Protein AF-A0A136M3P7-F1 (afdb_monomer_lite)

Sequence (250 aa):
MVLEKVSYTFETNYYSGSQSGALFLNSGKSTVRDGTYSGNSFSYALKDAAIIDFPPGFQAGSASKPLVSAASSSVVSSLTGRVWEAKSYEKYSGGSTNPHTGGYYVHQYIFSSNGTYRFVYVGASAYTDLNILKYESGTYTVNGDKLTITPTQGSNEEWSVTGGPVKLSGMSDTQVRRIKESWHKRVKSSQRKLEKNVYTFRIEYMNGNEVNALILEYSKATERESNGEVAYYFETAAEKATGLPKGVGL

Secondary structure (DSSP, 8-state):
-PPPP---EEEEEEETTTTEEEEEEE-SS-BTTTB--GGGEEEEE--SS--SPPPTT--PPP-PPPPP-HHHHHHHHHHBTSEEEEE--PPP-SSTT----SEEEEEEEEE-TTSEEEEEEEEEETT-SEEEEEEEEEEEEEETTEEEEEEEEEEEEEEEPTTSS--TTT--HHHHHHHHT----EEEEEE-----EEEEEEEEEETTTTEEEEEEE-SS-BTTTBS-SEEEEEEE-GGGSPP--TT---

pLDDT: mean 81.24, std 15.29, range [34.75, 96.56]

Structure (mmCIF, N/CA/C/O backbone):
data_AF-A0A136M3P7-F1
#
_entry.id   AF-A0A136M3P7-F1
#
loop_
_atom_site.group_PDB
_atom_site.id
_atom_site.type_symbol
_atom_site.label_atom_id
_atom_site.label_alt_id
_atom_site.label_comp_id
_atom_site.label_asym_id
_atom_site.label_entity_id
_atom_site.label_seq_id
_atom_site.pdbx_PDB_ins_code
_atom_site.Cartn_x
_atom_site.Cartn_y
_atom_site.Cartn_z
_atom_site.occupancy
_atom_site.B_iso_or_equiv
_atom_site.auth_seq_id
_atom_site.auth_comp_id
_atom_site.auth_asym_id
_atom_site.auth_atom_id
_atom_site.pdbx_PDB_model_num
ATOM 1 N N . MET A 1 1 ? -13.420 -36.441 32.216 1.00 58.91 1 MET A N 1
ATOM 2 C CA . MET A 1 1 ? -13.330 -34.973 32.362 1.00 58.91 1 MET A CA 1
ATOM 3 C C . MET A 1 1 ? -14.138 -34.371 31.226 1.00 58.91 1 MET A C 1
ATOM 5 O O . MET A 1 1 ? -13.860 -34.708 30.083 1.00 58.91 1 MET A O 1
ATOM 9 N N . VAL A 1 2 ? -15.194 -33.615 31.518 1.00 73.06 2 VAL A N 1
ATOM 10 C CA . VAL A 1 2 ? -16.024 -32.985 30.478 1.00 73.06 2 VAL A CA 1
ATOM 11 C C . VAL A 1 2 ? -15.494 -31.573 30.270 1.00 73.06 2 VAL A C 1
ATOM 13 O O . VAL A 1 2 ? -15.314 -30.843 31.240 1.00 73.06 2 VAL A O 1
ATOM 16 N N . LEU A 1 3 ? -15.197 -31.213 29.024 1.00 79.69 3 LEU A N 1
ATOM 17 C CA . LEU A 1 3 ? -14.773 -29.859 28.686 1.00 79.69 3 LEU A CA 1
ATOM 18 C C . LEU A 1 3 ? -16.000 -28.943 28.667 1.00 79.69 3 LEU A C 1
ATOM 20 O O . LEU A 1 3 ? -16.964 -29.206 27.949 1.00 79.69 3 LEU A O 1
ATOM 24 N N . GLU A 1 4 ? -15.961 -27.874 29.458 1.00 87.50 4 GLU A N 1
ATOM 25 C CA . GLU A 1 4 ? -17.011 -26.858 29.498 1.00 87.50 4 GLU A CA 1
ATOM 26 C C . GLU A 1 4 ? -16.671 -25.718 28.532 1.00 87.50 4 GLU A C 1
ATOM 28 O O . GLU A 1 4 ? -15.593 -25.126 28.600 1.00 87.50 4 GLU A O 1
ATOM 33 N N . LYS A 1 5 ? -17.606 -25.377 27.639 1.00 86.50 5 LYS A N 1
ATOM 34 C CA . LYS A 1 5 ? -17.503 -24.165 26.821 1.00 86.50 5 LYS A CA 1
ATOM 35 C C . LYS A 1 5 ? -18.135 -22.997 27.577 1.00 86.50 5 LYS A C 1
ATOM 37 O O . LYS A 1 5 ? -19.340 -23.005 27.825 1.00 86.50 5 LYS A O 1
ATOM 42 N N . VAL A 1 6 ? -17.331 -21.984 27.891 1.00 84.25 6 VAL A N 1
ATOM 43 C CA . VAL A 1 6 ? -17.769 -20.774 28.603 1.00 84.25 6 VAL A CA 1
ATOM 44 C C . VAL A 1 6 ? -17.448 -19.533 27.774 1.00 84.25 6 VAL A C 1
ATOM 46 O O . VAL A 1 6 ? -16.379 -19.436 27.173 1.00 84.25 6 VAL A O 1
ATOM 49 N N . SER A 1 7 ? -18.380 -18.583 27.757 1.00 84.31 7 SER A N 1
ATOM 50 C CA . SER A 1 7 ? -18.195 -17.250 27.185 1.00 84.31 7 SER A CA 1
ATOM 51 C C . SER A 1 7 ? -18.094 -16.228 28.309 1.00 84.31 7 SER A C 1
ATOM 53 O O . SER A 1 7 ? -18.864 -16.293 29.263 1.00 84.31 7 SER A O 1
ATOM 55 N N . TYR A 1 8 ? -17.164 -15.286 28.172 1.00 88.12 8 TYR A N 1
ATOM 56 C CA . TYR A 1 8 ? -16.978 -14.192 29.120 1.00 88.12 8 TYR A CA 1
ATOM 57 C C . TYR A 1 8 ? -17.234 -12.868 28.414 1.00 88.12 8 TYR A C 1
ATOM 59 O O . TYR A 1 8 ? -16.796 -12.677 27.277 1.00 88.12 8 TYR A O 1
ATOM 67 N N . THR A 1 9 ? -17.890 -11.943 29.103 1.00 85.12 9 THR A N 1
ATOM 68 C CA . THR A 1 9 ? -17.696 -10.520 28.829 1.00 85.12 9 THR A CA 1
ATOM 69 C C . THR A 1 9 ? -16.442 -10.061 29.561 1.00 85.12 9 THR A C 1
ATOM 71 O O . THR A 1 9 ? -16.067 -10.633 30.589 1.00 85.12 9 THR A O 1
ATOM 74 N N . PHE A 1 10 ? -15.750 -9.068 29.010 1.00 87.94 10 PHE A N 1
ATOM 75 C CA . PHE A 1 10 ? -14.547 -8.547 29.640 1.00 87.94 10 PHE A CA 1
ATOM 76 C C . PHE A 1 10 ? -14.450 -7.032 29.533 1.00 87.94 10 PHE A C 1
ATOM 78 O O . PHE A 1 10 ? -14.908 -6.435 28.560 1.00 87.94 10 PHE A O 1
ATOM 85 N N . GLU A 1 11 ? -13.799 -6.440 30.527 1.00 81.81 11 GLU A N 1
ATOM 86 C CA . GLU A 1 11 ? -13.470 -5.020 30.586 1.00 81.81 11 GLU A CA 1
ATOM 87 C C . GLU A 1 11 ? -12.030 -4.849 31.069 1.00 81.81 11 GLU A C 1
ATOM 89 O O . GLU A 1 11 ? -11.529 -5.638 31.869 1.00 81.81 11 GLU A O 1
ATOM 94 N N . THR A 1 12 ? -11.348 -3.808 30.600 1.00 81.38 12 THR A N 1
ATOM 95 C CA . THR A 1 12 ? -10.019 -3.440 31.098 1.00 81.38 12 THR A CA 1
ATOM 96 C C . THR A 1 12 ? -10.051 -2.018 31.624 1.00 81.38 12 THR A C 1
ATOM 98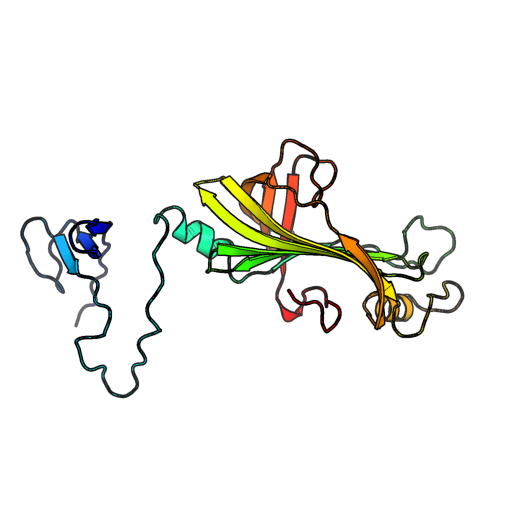 O O . THR A 1 12 ? -10.374 -1.102 30.869 1.00 81.38 12 THR A O 1
ATOM 101 N N . ASN A 1 13 ? -9.668 -1.825 32.884 1.00 77.19 13 ASN A N 1
ATOM 102 C CA . ASN A 1 13 ? -9.638 -0.513 33.530 1.00 77.19 13 ASN A CA 1
ATOM 103 C C . ASN A 1 13 ? -8.199 -0.106 33.845 1.00 77.19 13 ASN A C 1
ATOM 105 O O . ASN A 1 13 ? -7.401 -0.945 34.257 1.00 77.19 13 ASN A O 1
ATOM 109 N N . TYR A 1 14 ? -7.880 1.180 33.679 1.00 77.44 14 TYR A N 1
ATOM 110 C CA . TYR A 1 14 ? -6.606 1.774 34.089 1.00 77.44 14 TYR A CA 1
ATOM 111 C C . TYR A 1 14 ? -6.832 2.755 35.241 1.00 77.44 14 TYR A C 1
ATOM 113 O O . TYR A 1 14 ? -7.625 3.689 35.126 1.00 77.44 14 TYR A O 1
ATOM 121 N N . TYR A 1 15 ? -6.116 2.556 36.343 1.00 74.25 15 TYR A N 1
ATOM 122 C CA . TYR A 1 15 ? -6.194 3.371 37.548 1.00 74.25 15 TYR A CA 1
ATOM 123 C C . TYR A 1 15 ? -4.994 4.316 37.598 1.00 74.25 15 TYR A C 1
ATOM 125 O O . TYR A 1 15 ? -3.888 3.933 37.980 1.00 74.25 15 TYR A O 1
ATOM 133 N N . SER A 1 16 ? -5.212 5.578 37.219 1.00 57.69 16 SER A N 1
ATOM 134 C CA . SER A 1 16 ? -4.152 6.593 37.130 1.00 57.69 16 SER A CA 1
ATOM 135 C C . SER A 1 16 ? -3.437 6.853 38.460 1.00 57.69 16 SER A C 1
ATOM 137 O O . SER A 1 16 ? -2.236 7.108 38.454 1.00 57.69 16 SER A O 1
ATOM 139 N N . GLY A 1 17 ? -4.139 6.730 39.593 1.00 73.06 17 GLY A N 1
ATOM 140 C CA . GL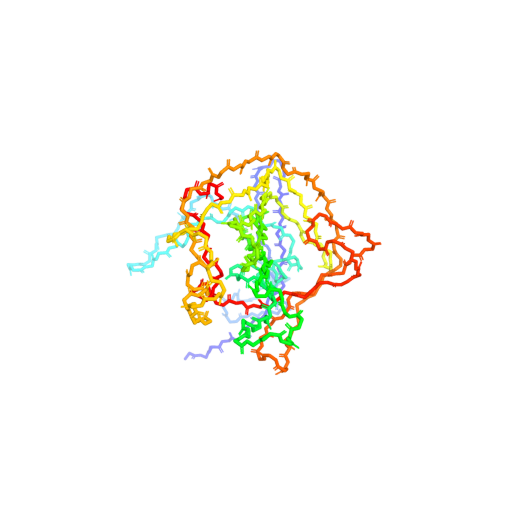Y A 1 17 ? -3.567 6.922 40.932 1.00 73.06 17 GLY A CA 1
ATOM 141 C C . GLY A 1 17 ? -2.527 5.870 41.337 1.00 73.06 17 GLY A C 1
ATOM 142 O O . GLY A 1 17 ? -1.632 6.173 42.117 1.00 73.06 17 GLY A O 1
ATOM 143 N N . SER A 1 18 ? -2.607 4.657 40.787 1.00 70.06 18 SER A N 1
ATOM 144 C CA . SER A 1 18 ? -1.677 3.549 41.058 1.00 70.06 18 SER A CA 1
ATOM 145 C C . SER A 1 18 ? -0.842 3.150 39.842 1.00 70.06 18 SER A C 1
ATOM 147 O O . SER A 1 18 ? -0.065 2.204 39.928 1.00 70.06 18 SER A O 1
ATOM 149 N N . GLN A 1 19 ? -1.026 3.843 38.711 1.00 72.81 19 GLN A N 1
ATOM 150 C CA . GLN A 1 19 ? -0.453 3.507 37.402 1.00 72.81 19 GLN A CA 1
ATOM 151 C C . GLN A 1 19 ? -0.624 2.026 37.027 1.00 72.81 19 GLN A C 1
ATOM 153 O O . GLN A 1 19 ? 0.229 1.430 36.375 1.00 72.81 19 GLN A O 1
ATOM 158 N N . SER A 1 20 ? -1.730 1.413 37.451 1.00 72.31 20 SER A N 1
ATOM 159 C CA . SER A 1 20 ? -1.974 -0.017 37.275 1.00 72.31 20 SER A CA 1
ATOM 160 C C . SER A 1 20 ? -3.238 -0.260 36.463 1.00 72.31 20 SER A C 1
ATOM 162 O O . SER A 1 20 ? -4.206 0.496 36.546 1.00 72.31 20 SER A O 1
ATOM 164 N N . GLY A 1 21 ? -3.237 -1.325 35.662 1.00 79.12 21 GLY A N 1
ATOM 165 C CA . GLY A 1 21 ? -4.432 -1.781 34.961 1.00 79.12 21 GLY A CA 1
ATOM 166 C C . GLY A 1 21 ? -4.987 -3.078 35.546 1.00 79.12 21 GLY A C 1
ATOM 167 O O . GLY A 1 21 ? -4.271 -3.840 36.200 1.00 79.12 21 GLY A O 1
ATOM 168 N N . ALA A 1 22 ? -6.266 -3.338 35.299 1.00 84.25 22 ALA A N 1
ATOM 169 C CA . ALA A 1 22 ? -6.936 -4.573 35.682 1.00 84.25 22 ALA A CA 1
ATOM 170 C C . ALA A 1 22 ? -7.815 -5.099 34.543 1.00 84.25 22 ALA A C 1
ATOM 172 O O . ALA A 1 22 ? -8.443 -4.317 33.830 1.00 84.25 22 ALA A O 1
ATOM 173 N N . LEU A 1 23 ? -7.865 -6.423 34.403 1.00 83.56 23 LEU A N 1
ATOM 174 C CA . LEU A 1 23 ? -8.796 -7.153 33.548 1.00 83.56 23 LEU A CA 1
ATOM 175 C C . LEU A 1 23 ? -9.950 -7.669 34.405 1.00 83.56 23 LEU A C 1
ATOM 177 O O . LEU A 1 23 ? -9.723 -8.397 35.369 1.00 83.56 23 LEU A O 1
ATOM 181 N N . PHE A 1 24 ? -11.173 -7.340 34.023 1.00 86.19 24 PHE A N 1
ATOM 182 C CA . PHE A 1 24 ? -12.400 -7.867 34.599 1.00 86.19 24 PHE A CA 1
ATOM 183 C C . PHE A 1 24 ? -13.004 -8.869 33.623 1.00 86.19 24 PHE A C 1
ATOM 185 O O . PHE A 1 24 ? -13.166 -8.553 32.449 1.00 86.19 24 PHE A O 1
ATOM 192 N N . LEU A 1 25 ? -13.323 -10.070 34.095 1.00 87.94 25 LEU A N 1
ATOM 193 C CA . LEU A 1 25 ? -14.015 -11.113 33.340 1.00 87.94 25 LEU A CA 1
ATOM 194 C C . LEU A 1 25 ? -15.339 -11.420 34.027 1.00 87.94 25 LEU A C 1
ATOM 196 O O . LEU A 1 25 ? -15.352 -11.610 35.238 1.00 87.94 25 LEU A O 1
ATOM 200 N N . ASN A 1 26 ? -16.430 -11.537 33.279 1.00 88.44 26 ASN A N 1
ATOM 201 C CA . ASN A 1 26 ? -17.724 -11.950 33.814 1.00 88.44 26 ASN A CA 1
ATOM 202 C C . ASN A 1 26 ? -18.303 -13.080 32.958 1.00 88.44 26 ASN A C 1
ATOM 204 O O . ASN A 1 26 ? -18.485 -12.932 31.751 1.00 88.44 26 ASN A O 1
ATOM 208 N N . SER A 1 27 ? -18.562 -14.232 33.576 1.00 88.31 27 SER A N 1
ATOM 209 C CA . SER A 1 27 ? -19.100 -15.414 32.888 1.00 88.31 27 SER A CA 1
ATOM 210 C C . SER A 1 27 ? -20.628 -15.423 32.790 1.00 88.31 27 SER A C 1
ATOM 212 O O . SER A 1 27 ? -21.200 -16.321 32.174 1.00 88.31 27 SER A O 1
ATOM 214 N N . GLY A 1 28 ? -21.320 -14.488 33.448 1.00 86.25 28 GLY A N 1
ATOM 215 C CA . GLY A 1 28 ? -22.783 -14.391 33.541 1.00 86.25 28 GLY A CA 1
ATOM 216 C C . GLY A 1 28 ? -23.450 -15.505 34.359 1.00 86.25 28 GLY A C 1
ATOM 217 O O . GLY A 1 28 ? -24.578 -15.349 34.818 1.00 86.25 28 GLY A O 1
ATOM 218 N N . LYS A 1 29 ? -22.750 -16.618 34.586 1.00 86.50 29 LYS A N 1
ATOM 219 C CA . LYS A 1 29 ? -23.186 -17.793 35.346 1.00 86.50 29 LYS A CA 1
ATOM 220 C C . LYS A 1 29 ? -21.997 -18.460 36.034 1.00 86.50 29 LYS A C 1
ATOM 222 O O . LYS A 1 29 ? -20.852 -18.252 35.632 1.00 86.50 29 LYS A O 1
ATOM 227 N N . SER A 1 30 ? -22.272 -19.288 37.036 1.00 87.94 30 SER A N 1
ATOM 228 C CA . SER A 1 30 ? -21.243 -20.131 37.649 1.00 87.94 30 SER A CA 1
ATOM 229 C C . SER A 1 30 ? -20.694 -21.136 36.635 1.00 87.94 30 SER A C 1
ATOM 231 O O . SER A 1 30 ? -21.438 -21.619 35.778 1.00 87.94 30 SER A O 1
ATOM 233 N N . THR A 1 31 ? -19.400 -21.431 36.731 1.00 87.81 31 THR A N 1
ATOM 234 C CA . THR A 1 31 ? -18.688 -22.340 35.818 1.00 87.81 31 THR A CA 1
ATOM 235 C C . THR A 1 31 ? -18.029 -23.458 36.616 1.00 87.81 31 THR A C 1
ATOM 237 O O . THR A 1 31 ? -17.764 -23.308 37.810 1.00 87.81 31 THR A O 1
ATOM 240 N N . VAL A 1 32 ? -17.731 -24.584 35.970 1.00 85.00 32 VAL A N 1
ATOM 241 C CA . VAL A 1 32 ? -16.990 -25.691 36.601 1.00 85.00 32 VAL A CA 1
ATOM 242 C C . VAL A 1 32 ? -15.573 -25.247 36.968 1.00 85.00 32 VAL A C 1
ATOM 244 O O . VAL A 1 32 ? -15.035 -25.681 37.983 1.00 85.00 32 VAL A O 1
ATOM 247 N N . ARG A 1 33 ? -14.971 -24.372 36.152 1.00 83.50 33 ARG A N 1
ATOM 248 C CA . ARG A 1 33 ? -13.604 -23.873 36.353 1.00 83.50 33 ARG A CA 1
ATOM 249 C C . ARG A 1 33 ? -13.500 -22.865 37.496 1.00 83.50 33 ARG A C 1
ATOM 251 O O . ARG A 1 33 ? -12.578 -22.961 38.298 1.00 83.50 33 ARG A O 1
ATOM 258 N N . ASP A 1 34 ? -14.407 -21.894 37.536 1.00 83.38 34 ASP A N 1
ATOM 259 C CA . ASP A 1 34 ? -14.287 -20.714 38.400 1.00 83.38 34 ASP A CA 1
ATOM 260 C C . ASP A 1 34 ? -15.248 -20.746 39.605 1.00 83.38 34 ASP A C 1
ATOM 262 O O . ASP A 1 34 ? -15.150 -19.914 40.508 1.00 83.38 34 ASP A O 1
ATOM 266 N N . GLY A 1 35 ? -16.174 -21.710 39.640 1.00 82.44 35 GLY A N 1
ATOM 267 C CA . GLY A 1 35 ? -17.143 -21.891 40.717 1.00 82.44 35 GLY A CA 1
ATOM 268 C C . GLY A 1 35 ? -18.253 -20.834 40.735 1.00 82.44 35 GLY A C 1
ATOM 269 O O . GLY A 1 35 ? -18.579 -20.208 39.723 1.00 82.44 35 GLY A O 1
ATOM 270 N N . THR A 1 36 ? -18.871 -20.661 41.906 1.00 80.31 36 THR A N 1
ATOM 271 C CA . THR A 1 36 ? -19.883 -19.628 42.160 1.00 80.31 36 THR A CA 1
ATOM 272 C C . THR A 1 36 ? -19.249 -18.486 42.943 1.00 80.31 36 THR A C 1
ATOM 274 O O . THR A 1 36 ? -18.874 -18.658 44.100 1.00 80.31 36 THR A O 1
ATOM 277 N N . TYR A 1 37 ? -19.153 -17.313 42.317 1.00 77.62 37 TYR A N 1
ATOM 278 C CA . TYR A 1 37 ? -18.659 -16.083 42.939 1.00 77.62 37 TYR A CA 1
ATOM 279 C C . TYR A 1 37 ? -19.735 -14.997 42.891 1.00 77.62 37 TYR A C 1
ATOM 281 O O . TYR A 1 37 ? -20.614 -15.020 42.026 1.00 77.62 37 TYR A O 1
ATOM 289 N N . SER A 1 38 ? -19.668 -14.024 43.804 1.00 71.00 38 SER A N 1
ATOM 290 C CA . SER A 1 38 ? -20.605 -12.893 43.814 1.00 71.00 38 SER A CA 1
ATOM 291 C C . SER A 1 38 ? -20.548 -12.148 42.476 1.00 71.00 38 SER A C 1
ATOM 293 O O . SER A 1 38 ? -19.502 -11.631 42.088 1.00 71.00 38 SER A O 1
ATOM 295 N N . GLY A 1 39 ? -21.657 -12.162 41.732 1.00 75.94 39 GLY A N 1
ATOM 296 C CA . GLY A 1 39 ? -21.757 -11.545 40.406 1.00 75.94 39 GLY A CA 1
ATOM 297 C C . GLY A 1 39 ? -21.020 -12.275 39.276 1.00 75.94 39 GLY A C 1
ATOM 298 O O . GLY A 1 39 ? -20.906 -11.706 38.192 1.00 75.94 39 GLY A O 1
ATOM 299 N N . ASN A 1 40 ? -20.514 -13.499 39.509 1.00 84.81 40 ASN A N 1
ATOM 300 C CA . ASN A 1 40 ? -19.762 -14.310 38.534 1.00 84.81 40 ASN A CA 1
ATOM 301 C C . ASN A 1 40 ? -18.662 -13.511 37.806 1.00 84.81 40 ASN A C 1
ATOM 303 O O . ASN A 1 40 ? -18.441 -13.676 36.606 1.00 84.81 40 ASN A O 1
ATOM 307 N N . SER A 1 41 ? -18.027 -12.598 38.546 1.00 83.06 41 SER A N 1
ATOM 308 C CA . SER A 1 41 ? -17.049 -11.640 38.041 1.00 83.06 41 SER A CA 1
ATOM 309 C C . SER A 1 41 ? -15.695 -11.851 38.710 1.00 83.06 41 SER A C 1
ATOM 311 O O . SER A 1 41 ? -15.612 -12.054 39.921 1.00 83.06 41 SER A O 1
ATOM 313 N N . PHE A 1 42 ? -14.633 -11.766 37.918 1.00 85.44 42 PHE A N 1
ATOM 314 C CA . PHE A 1 42 ? -13.250 -12.011 38.309 1.00 85.44 42 PHE A CA 1
ATOM 315 C C . PHE A 1 42 ? -12.403 -10.815 37.901 1.00 85.44 42 PHE A C 1
ATOM 317 O O . PHE A 1 42 ? -12.551 -10.311 36.791 1.00 85.44 42 PHE A O 1
ATOM 324 N N . SER A 1 43 ? -11.503 -10.370 38.773 1.00 84.12 43 SER A N 1
ATOM 325 C CA . SER A 1 43 ? -10.592 -9.264 38.482 1.00 84.12 43 SER A CA 1
ATOM 326 C C . SER A 1 43 ? -9.143 -9.715 38.597 1.00 84.12 43 SER A C 1
ATOM 328 O O . SER A 1 43 ? -8.747 -10.270 39.622 1.00 84.12 43 SER A O 1
ATOM 330 N N . TYR A 1 44 ? -8.343 -9.412 37.583 1.00 84.00 44 TYR A N 1
ATOM 331 C CA . TYR A 1 44 ? -6.921 -9.720 37.526 1.00 84.00 44 TYR A CA 1
ATOM 332 C C . TYR A 1 44 ? -6.136 -8.422 37.405 1.00 84.00 44 TYR A C 1
ATOM 334 O O . TYR A 1 44 ? -6.339 -7.653 36.467 1.00 84.00 44 TYR A O 1
ATOM 342 N N . ALA A 1 45 ? -5.229 -8.175 38.346 1.00 81.25 45 ALA A N 1
ATOM 343 C CA . ALA A 1 45 ? -4.302 -7.058 38.241 1.00 81.25 45 ALA A CA 1
ATOM 344 C C . ALA A 1 45 ? -3.224 -7.377 37.200 1.00 81.25 45 ALA A C 1
ATOM 346 O O . ALA A 1 45 ? -2.640 -8.463 37.222 1.00 81.25 45 ALA A O 1
ATOM 347 N N . LEU A 1 46 ? -2.927 -6.420 36.324 1.00 74.38 46 LEU A N 1
ATOM 348 C CA . LEU A 1 46 ? -1.764 -6.512 35.450 1.00 74.38 46 LEU A CA 1
ATOM 349 C C . LEU A 1 46 ? -0.489 -6.429 36.298 1.00 74.38 46 LEU A C 1
ATOM 351 O O . LEU A 1 46 ? -0.389 -5.626 37.229 1.00 74.38 46 LEU A O 1
ATOM 355 N N . LYS A 1 47 ? 0.471 -7.298 35.988 1.00 72.62 47 LYS A N 1
ATOM 356 C CA . LYS A 1 47 ? 1.792 -7.355 36.616 1.00 72.62 47 LYS A CA 1
ATOM 357 C C . LYS A 1 47 ? 2.851 -7.285 35.525 1.00 72.62 47 LYS A C 1
ATOM 359 O O . LYS A 1 47 ? 2.679 -7.889 34.470 1.00 72.62 47 LYS A O 1
ATOM 364 N N . ASP A 1 48 ? 3.948 -6.593 35.811 1.00 69.06 48 ASP A N 1
ATOM 365 C CA . ASP A 1 48 ? 5.054 -6.405 34.861 1.00 69.06 48 ASP A CA 1
ATOM 366 C C . ASP A 1 48 ? 5.908 -7.668 34.671 1.00 69.06 48 ASP A C 1
ATOM 368 O O . ASP A 1 48 ? 6.703 -7.757 33.738 1.00 69.06 48 ASP A O 1
ATOM 372 N N . ALA A 1 49 ? 5.735 -8.659 35.548 1.00 68.19 49 ALA A N 1
ATOM 373 C CA . ALA A 1 49 ? 6.417 -9.940 35.488 1.00 68.19 49 ALA A CA 1
ATOM 374 C C . ALA A 1 49 ? 5.454 -11.086 35.811 1.00 68.19 49 ALA A C 1
ATOM 376 O O . ALA A 1 49 ? 4.502 -10.930 36.584 1.00 68.19 49 ALA A O 1
ATOM 377 N N . ALA A 1 50 ? 5.734 -12.255 35.235 1.00 68.25 50 ALA A N 1
ATOM 378 C CA . ALA A 1 50 ? 5.080 -13.490 35.631 1.00 68.25 50 ALA A CA 1
ATOM 379 C C . ALA A 1 50 ? 5.424 -13.798 37.096 1.00 68.25 50 ALA A C 1
ATOM 381 O O . ALA A 1 50 ? 6.590 -13.816 37.477 1.00 68.25 50 ALA A O 1
ATOM 382 N N . ILE A 1 51 ? 4.394 -14.028 37.908 1.00 75.12 51 ILE A N 1
ATOM 383 C CA . ILE A 1 51 ? 4.521 -14.405 39.327 1.00 75.12 51 ILE A CA 1
ATOM 384 C C . ILE A 1 51 ? 4.326 -15.911 39.549 1.00 75.12 51 ILE A C 1
ATOM 386 O O . ILE A 1 51 ? 4.262 -16.365 40.687 1.00 75.12 51 ILE A O 1
ATOM 390 N N . ILE A 1 52 ? 4.183 -16.668 38.460 1.00 73.06 52 ILE A N 1
ATOM 391 C CA . ILE A 1 52 ? 4.049 -18.122 38.460 1.00 73.06 52 ILE A CA 1
ATOM 392 C C . ILE A 1 52 ? 5.157 -18.719 37.599 1.00 73.06 52 ILE A C 1
ATOM 394 O O . ILE A 1 52 ? 5.453 -18.196 36.521 1.00 73.06 52 ILE A O 1
ATOM 398 N N . ASP A 1 53 ? 5.743 -19.816 38.070 1.00 77.25 53 ASP A N 1
ATOM 399 C CA . ASP A 1 53 ? 6.705 -20.584 37.289 1.00 77.25 53 ASP A CA 1
ATOM 400 C C . ASP A 1 53 ? 5.979 -21.292 36.147 1.00 77.25 53 ASP A C 1
ATOM 402 O O . ASP A 1 53 ? 4.989 -22.005 36.342 1.00 77.25 53 ASP A O 1
ATOM 406 N N . PHE A 1 54 ? 6.470 -21.087 34.929 1.00 70.62 54 PHE A N 1
ATOM 407 C CA . PHE A 1 54 ? 5.945 -21.780 33.765 1.00 70.62 54 PHE A CA 1
ATOM 408 C C . PHE A 1 54 ? 6.471 -23.220 33.729 1.00 70.62 54 PHE A C 1
ATOM 410 O O . PHE A 1 54 ? 7.653 -23.447 34.003 1.00 70.62 54 PHE A O 1
ATOM 417 N N . PRO A 1 55 ? 5.633 -24.213 33.377 1.00 73.56 55 PRO A N 1
ATOM 418 C CA . PRO A 1 55 ? 6.098 -25.586 33.257 1.00 73.56 55 PRO A CA 1
ATOM 419 C C . PRO A 1 55 ? 7.173 -25.702 32.159 1.00 73.56 55 PRO A C 1
ATOM 421 O O . PRO A 1 55 ? 7.152 -24.928 31.193 1.00 73.56 55 PRO A O 1
ATOM 424 N N . PRO A 1 56 ? 8.100 -26.675 32.259 1.00 68.38 56 PRO A N 1
ATOM 425 C CA . PRO A 1 56 ? 9.147 -26.874 31.261 1.00 68.38 56 PRO A CA 1
ATOM 426 C C . PRO A 1 56 ? 8.569 -26.969 29.840 1.00 68.38 56 PRO A C 1
ATOM 428 O O . PRO A 1 56 ? 7.701 -27.796 29.570 1.00 68.38 56 PRO A O 1
ATOM 431 N N . GLY A 1 57 ? 9.046 -26.109 28.936 1.00 65.50 57 GLY A N 1
ATOM 432 C CA . GLY A 1 57 ? 8.584 -26.036 27.543 1.00 65.50 57 GLY A CA 1
ATOM 433 C C . GLY A 1 57 ? 7.495 -24.993 27.258 1.00 65.50 57 GLY A C 1
ATOM 434 O O . GLY A 1 57 ? 7.167 -24.779 26.093 1.00 65.50 57 GLY A O 1
ATOM 435 N N . PHE A 1 58 ? 6.963 -24.301 28.271 1.00 62.69 58 PHE A N 1
ATOM 436 C CA . PHE A 1 58 ? 6.038 -23.185 28.068 1.00 62.69 58 PHE A CA 1
ATOM 437 C C . PHE A 1 58 ? 6.799 -21.859 27.924 1.00 62.69 58 PHE A C 1
ATOM 439 O O . PHE A 1 58 ? 7.500 -21.428 28.838 1.00 62.69 58 PHE A O 1
ATOM 446 N N . GLN A 1 59 ? 6.648 -21.191 26.777 1.00 61.69 59 GLN A N 1
ATOM 447 C CA . GLN A 1 59 ? 7.152 -19.834 26.556 1.00 61.69 59 GLN A CA 1
ATOM 448 C C . GLN A 1 59 ? 5.984 -18.849 26.612 1.00 61.69 59 GLN A C 1
ATOM 450 O O . GLN A 1 59 ? 5.162 -18.797 25.697 1.00 61.69 59 GLN A O 1
ATOM 455 N N . ALA A 1 60 ? 5.900 -18.061 27.685 1.00 55.22 60 ALA A N 1
ATOM 456 C CA . ALA A 1 60 ? 4.981 -16.933 27.727 1.00 55.22 60 ALA A CA 1
ATOM 457 C C . ALA A 1 60 ? 5.434 -15.894 26.693 1.00 55.22 60 ALA A C 1
ATOM 459 O O . ALA A 1 60 ? 6.540 -15.360 26.788 1.00 55.22 60 ALA A O 1
ATOM 460 N N . GLY A 1 61 ? 4.596 -15.632 25.688 1.00 49.28 61 GLY A N 1
ATOM 461 C CA . GLY A 1 61 ? 4.846 -14.569 24.718 1.00 49.28 61 GLY A CA 1
ATOM 462 C C . GLY A 1 61 ? 5.069 -13.236 25.437 1.00 49.28 61 GLY A C 1
ATOM 463 O O . GLY A 1 61 ? 4.387 -12.934 26.415 1.00 49.28 61 GLY A O 1
ATOM 464 N N . SER A 1 62 ? 6.058 -12.465 24.981 1.00 41.62 62 SER A N 1
ATOM 465 C CA . SER A 1 62 ? 6.448 -11.186 25.578 1.00 41.62 62 SER A CA 1
ATOM 466 C C . SER A 1 62 ? 5.249 -10.257 25.819 1.00 41.62 62 SER A C 1
ATOM 468 O O . SER A 1 62 ? 4.360 -10.144 24.977 1.00 41.62 62 SER A O 1
ATOM 470 N N . ALA A 1 63 ? 5.263 -9.584 26.974 1.00 40.91 63 ALA A N 1
ATOM 471 C CA . ALA A 1 63 ? 4.237 -8.663 27.455 1.00 40.91 63 ALA A CA 1
ATOM 472 C C . ALA A 1 63 ? 3.728 -7.692 26.370 1.00 40.91 63 ALA A C 1
ATOM 474 O O . ALA A 1 63 ? 4.499 -6.977 25.726 1.00 40.91 63 ALA A O 1
ATOM 475 N N . SER A 1 64 ? 2.409 -7.653 26.178 1.00 42.09 64 SER A N 1
ATOM 476 C CA . SER A 1 64 ? 1.746 -6.770 25.219 1.00 42.09 64 SER A CA 1
ATOM 477 C C . SER A 1 64 ? 1.608 -5.337 25.754 1.00 42.09 64 SER A C 1
ATOM 479 O O . SER A 1 64 ? 1.056 -5.119 26.832 1.00 42.09 64 SER A O 1
ATOM 481 N N . LYS A 1 65 ? 2.065 -4.373 24.940 1.00 44.00 65 LYS A N 1
ATOM 482 C CA . LYS A 1 65 ? 1.819 -2.913 25.002 1.00 44.00 65 LYS A CA 1
ATOM 483 C C . LYS A 1 65 ? 0.306 -2.572 25.102 1.00 44.00 65 LYS A C 1
ATOM 485 O O . LYS A 1 65 ? -0.516 -3.425 24.769 1.00 44.00 65 LYS A O 1
ATOM 490 N N . PRO A 1 66 ? -0.081 -1.341 25.509 1.00 36.31 66 PRO A N 1
ATOM 491 C CA . PRO A 1 66 ? -1.449 -1.021 25.925 1.00 36.31 66 PRO A CA 1
ATOM 492 C C . PRO A 1 66 ? -2.467 -1.201 24.790 1.00 36.31 66 PRO A C 1
ATOM 494 O O . PRO A 1 66 ? -2.248 -0.744 23.667 1.00 36.31 66 PRO A O 1
ATOM 497 N N . LEU A 1 67 ? -3.579 -1.876 25.108 1.00 37.78 67 LEU A N 1
ATOM 498 C CA . LEU A 1 67 ? -4.656 -2.203 24.175 1.00 37.78 67 LEU A CA 1
ATOM 499 C C . LEU A 1 67 ? -5.580 -1.004 23.921 1.00 37.78 67 LEU A C 1
ATOM 501 O O . LEU A 1 67 ? -6.124 -0.396 24.840 1.00 37.78 67 LEU A O 1
ATOM 505 N N . VAL A 1 68 ? -5.809 -0.738 22.639 1.00 35.53 68 VAL A N 1
ATOM 506 C CA . VAL A 1 68 ? -6.895 0.095 22.117 1.00 35.53 68 VAL A CA 1
ATOM 507 C C . VAL A 1 68 ? -8.189 -0.744 22.103 1.00 35.53 68 VAL A C 1
ATOM 509 O O . VAL A 1 68 ? -8.133 -1.924 21.768 1.00 35.53 68 VAL A O 1
ATOM 512 N N . SER A 1 69 ? -9.320 -0.132 22.489 1.00 34.75 69 SER A N 1
ATOM 513 C CA . SER A 1 69 ? -10.731 -0.597 22.460 1.00 34.75 69 SER A CA 1
ATOM 514 C C . SER A 1 69 ? -11.044 -1.938 21.754 1.00 34.75 69 SER A C 1
ATOM 516 O O . SER A 1 69 ? -10.702 -2.152 20.594 1.00 34.75 69 SER A O 1
ATOM 518 N N . ALA A 1 70 ? -11.799 -2.821 22.419 1.00 39.84 70 ALA A N 1
ATOM 519 C CA . ALA A 1 70 ? -12.121 -4.181 21.963 1.00 39.84 70 ALA A CA 1
ATOM 520 C C . ALA A 1 70 ? -13.002 -4.284 20.692 1.00 39.84 70 ALA A C 1
ATOM 522 O O . ALA A 1 70 ? -13.008 -5.324 20.037 1.00 39.84 70 ALA A O 1
ATOM 523 N N . ALA A 1 71 ? -13.708 -3.222 20.288 1.00 36.53 71 ALA A N 1
ATOM 524 C CA . ALA A 1 71 ? -14.337 -3.171 18.960 1.00 36.53 71 ALA A CA 1
ATOM 525 C C . ALA A 1 71 ? -13.294 -2.893 17.862 1.00 36.53 71 ALA A C 1
ATOM 527 O O . ALA A 1 71 ? -13.371 -3.436 16.762 1.00 36.53 71 ALA A O 1
ATOM 528 N N . SER A 1 72 ? -12.268 -2.106 18.191 1.00 43.38 72 SER A N 1
ATOM 529 C CA . SER A 1 72 ? -11.129 -1.830 17.322 1.00 43.38 72 SER A CA 1
ATOM 530 C C . SER A 1 72 ? -10.202 -3.041 17.192 1.00 43.38 72 SER A C 1
ATOM 532 O O .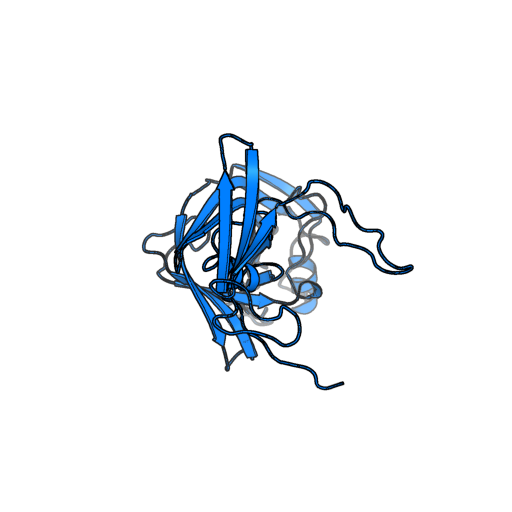 SER A 1 72 ? -9.606 -3.215 16.141 1.00 43.38 72 SER A O 1
ATOM 534 N N . SER A 1 73 ? -10.080 -3.914 18.200 1.00 50.66 73 SER A N 1
ATOM 535 C CA . SER A 1 73 ? -9.099 -5.015 18.179 1.00 50.66 73 SER A CA 1
ATOM 536 C C . SER A 1 73 ? -9.403 -6.127 17.160 1.00 50.66 73 SER A C 1
ATOM 538 O O . SER A 1 73 ? -8.472 -6.632 16.536 1.00 50.66 73 SER A O 1
ATOM 540 N N . SER A 1 74 ? -10.676 -6.478 16.935 1.00 55.50 74 SER A N 1
ATOM 541 C CA . SER A 1 74 ? -11.077 -7.475 15.918 1.00 55.50 74 SER A CA 1
ATOM 542 C C . SER A 1 74 ? -10.993 -6.947 14.480 1.00 55.50 74 SER A C 1
ATOM 544 O O . SER A 1 74 ? -10.722 -7.696 13.545 1.00 55.50 74 SER A O 1
ATOM 546 N N . VAL A 1 75 ? -11.182 -5.639 14.300 1.00 60.44 75 VAL A N 1
ATOM 547 C CA . VAL A 1 75 ? -11.057 -4.974 12.998 1.00 60.44 75 VAL A CA 1
ATOM 548 C C . VAL A 1 75 ? -9.590 -4.649 12.686 1.00 60.44 75 VAL A C 1
ATOM 550 O O . VAL A 1 75 ? -9.135 -4.751 11.551 1.00 60.44 75 VAL A O 1
ATOM 553 N N . VAL A 1 76 ? -8.791 -4.320 13.701 1.00 69.44 76 VAL A N 1
ATOM 554 C CA . VAL A 1 76 ? -7.337 -4.167 13.554 1.00 69.44 76 VAL A CA 1
ATOM 555 C C . VAL A 1 76 ? -6.683 -5.519 13.253 1.00 69.44 76 VAL A C 1
ATOM 557 O O . VAL A 1 76 ? -5.765 -5.576 12.435 1.00 69.44 76 VAL A O 1
ATOM 560 N N . SER A 1 77 ? -7.159 -6.627 13.830 1.00 69.31 77 SER A N 1
ATOM 561 C CA . SER A 1 77 ? -6.631 -7.958 13.499 1.00 69.31 77 SER A CA 1
ATOM 562 C C . SER A 1 77 ? -6.981 -8.415 12.078 1.00 69.31 77 SER A C 1
ATOM 564 O O . SER A 1 77 ? -6.199 -9.150 11.480 1.00 69.31 77 SER A O 1
ATOM 566 N N . SER A 1 78 ? -8.099 -7.962 11.497 1.00 81.56 78 SER A N 1
ATOM 567 C CA . SER A 1 78 ? -8.423 -8.256 10.094 1.00 81.56 78 SER A CA 1
ATOM 568 C C . SER A 1 78 ? -7.602 -7.419 9.107 1.00 81.56 78 SER A C 1
ATOM 570 O O . SER A 1 78 ? -7.256 -7.930 8.044 1.00 81.56 78 SER A O 1
ATOM 572 N N . LEU A 1 79 ? -7.223 -6.188 9.471 1.00 86.25 79 LEU A N 1
ATOM 573 C CA . LEU A 1 79 ? -6.350 -5.300 8.686 1.00 86.25 79 LEU A CA 1
ATOM 574 C C . LEU A 1 79 ? -4.866 -5.695 8.713 1.00 86.25 79 LEU A C 1
ATOM 576 O O . LEU A 1 79 ? -4.160 -5.509 7.719 1.00 86.25 79 LEU A O 1
ATOM 580 N N . THR A 1 80 ? -4.374 -6.151 9.864 1.00 88.19 80 THR A N 1
ATOM 581 C CA . THR A 1 80 ? -2.936 -6.325 10.119 1.00 88.19 80 THR A CA 1
ATOM 582 C C . THR A 1 80 ? -2.408 -7.686 9.679 1.00 88.19 80 THR A C 1
ATOM 584 O O . THR A 1 80 ? -3.153 -8.649 9.525 1.00 88.19 80 THR A O 1
ATOM 587 N N . GLY A 1 81 ? -1.093 -7.767 9.445 1.00 80.88 81 GLY A N 1
ATOM 588 C CA . GLY A 1 81 ? -0.432 -9.018 9.045 1.00 80.88 81 GLY A CA 1
ATOM 589 C C . GLY A 1 81 ? -0.705 -9.452 7.599 1.00 80.88 81 GLY A C 1
ATOM 590 O O . GLY A 1 81 ? -0.352 -10.566 7.224 1.00 80.88 81 GLY A O 1
ATOM 591 N N . ARG A 1 82 ? -1.311 -8.577 6.789 1.00 88.12 82 ARG A N 1
ATOM 592 C CA . ARG A 1 82 ? -1.651 -8.810 5.380 1.00 88.12 82 ARG A CA 1
ATOM 593 C C . ARG A 1 82 ? -1.020 -7.745 4.490 1.00 88.12 82 ARG A C 1
ATOM 595 O O . ARG A 1 82 ? -0.732 -6.633 4.941 1.00 88.12 82 ARG A O 1
ATOM 602 N N . VAL A 1 83 ? -0.842 -8.088 3.218 1.00 93.38 83 VAL A N 1
ATOM 603 C CA . VAL A 1 83 ? -0.524 -7.126 2.163 1.00 93.38 83 VAL A CA 1
ATOM 604 C C . VAL A 1 83 ? -1.804 -6.831 1.395 1.00 93.38 83 VAL A C 1
ATOM 606 O O . VAL A 1 83 ? -2.406 -7.737 0.825 1.00 93.38 83 VAL A O 1
ATOM 609 N N . TRP A 1 84 ? -2.217 -5.570 1.378 1.00 95.44 84 TRP A N 1
ATOM 610 C CA . TRP A 1 84 ? -3.380 -5.105 0.630 1.00 95.44 84 TRP A CA 1
ATOM 611 C C . TRP A 1 84 ? -2.894 -4.471 -0.666 1.00 95.44 84 TRP A C 1
ATOM 613 O O . TRP A 1 84 ? -2.291 -3.400 -0.629 1.00 95.44 84 TRP A O 1
ATOM 623 N N . GLU A 1 85 ? -3.117 -5.126 -1.803 1.00 94.50 85 GLU A N 1
ATOM 624 C CA . GLU A 1 85 ? -2.542 -4.732 -3.091 1.00 94.50 85 GLU A CA 1
ATOM 625 C C . GLU A 1 85 ? -3.622 -4.452 -4.142 1.00 94.50 85 GLU A C 1
ATOM 627 O O . GLU A 1 85 ? -4.548 -5.236 -4.347 1.00 94.50 85 GLU A O 1
ATOM 632 N N . ALA A 1 86 ? -3.478 -3.339 -4.852 1.00 92.44 86 ALA A N 1
ATOM 633 C CA . ALA A 1 86 ? -4.208 -3.042 -6.075 1.00 92.44 86 ALA A CA 1
ATOM 634 C C . ALA A 1 86 ? -3.200 -2.980 -7.221 1.00 92.44 86 ALA A C 1
ATOM 636 O O . ALA A 1 86 ? -2.179 -2.303 -7.101 1.00 92.44 86 ALA A O 1
ATOM 637 N N . LYS A 1 87 ? -3.464 -3.666 -8.333 1.00 88.44 87 LYS A N 1
ATOM 638 C CA . LYS A 1 87 ? -2.549 -3.691 -9.478 1.00 88.44 87 LYS A CA 1
ATOM 639 C C . LYS A 1 87 ? -3.286 -3.628 -10.802 1.00 88.44 87 LYS A C 1
ATOM 641 O O . LYS A 1 87 ? -4.367 -4.206 -10.925 1.00 88.44 87 LYS A O 1
ATOM 646 N N . SER A 1 88 ? -2.690 -2.979 -11.800 1.00 84.44 88 SER A N 1
ATOM 647 C CA . SER A 1 88 ? -3.158 -3.136 -13.175 1.00 84.44 88 SER A CA 1
ATOM 648 C C . SER A 1 88 ? -2.659 -4.443 -13.774 1.00 84.44 88 SER A C 1
ATOM 650 O O . SER A 1 88 ? -1.489 -4.807 -13.664 1.00 84.44 88 SER A O 1
ATOM 652 N N . TYR A 1 89 ? -3.566 -5.146 -14.446 1.00 60.88 89 TYR A N 1
ATOM 653 C CA . TYR A 1 89 ? -3.230 -6.264 -15.318 1.00 60.88 89 TYR A CA 1
ATOM 654 C C . TYR A 1 89 ? -3.120 -5.755 -16.753 1.00 60.88 89 TYR A C 1
ATOM 656 O O . TYR A 1 89 ? -3.964 -6.048 -17.597 1.00 60.88 89 TYR A O 1
ATOM 664 N N . GLU A 1 90 ? -2.099 -4.956 -17.041 1.00 62.50 90 GLU A N 1
ATOM 665 C CA . GLU A 1 90 ? -1.795 -4.615 -18.426 1.00 62.50 90 GLU A CA 1
ATOM 666 C C . GLU A 1 90 ? -0.929 -5.716 -19.049 1.00 62.50 90 GLU A C 1
ATOM 668 O O . GLU A 1 90 ? 0.082 -6.151 -18.493 1.00 62.50 90 GLU A O 1
ATOM 673 N N . LYS A 1 91 ? -1.355 -6.212 -20.214 1.00 52.97 91 LYS A N 1
ATOM 674 C CA . LYS A 1 91 ? -0.545 -7.116 -21.032 1.00 52.97 91 LYS A CA 1
ATOM 675 C C . LYS A 1 91 ? 0.395 -6.268 -21.886 1.00 52.97 91 LYS A C 1
ATOM 677 O O . LYS A 1 91 ? -0.066 -5.420 -22.646 1.00 52.97 91 LYS A O 1
ATOM 682 N N . TYR A 1 92 ? 1.699 -6.522 -21.798 1.00 54.00 92 TYR A N 1
ATOM 683 C CA . TYR A 1 92 ? 2.623 -6.156 -22.870 1.00 54.00 92 TYR A CA 1
ATOM 684 C C . TYR A 1 92 ? 2.120 -6.881 -24.124 1.00 54.00 92 TYR A C 1
ATOM 686 O O . TYR A 1 92 ? 1.938 -8.094 -24.081 1.00 54.00 92 TYR A O 1
ATOM 694 N N . SER A 1 93 ? 1.743 -6.161 -25.176 1.00 45.62 93 SER A N 1
ATOM 695 C CA . SER A 1 93 ? 1.322 -6.801 -26.420 1.00 45.62 93 SER A CA 1
ATOM 696 C C . SER A 1 93 ? 2.416 -6.650 -27.459 1.00 45.62 93 SER A C 1
ATOM 698 O O . SER A 1 93 ? 2.718 -5.532 -27.879 1.00 45.62 93 SER A O 1
ATOM 700 N N . GLY A 1 94 ? 2.943 -7.769 -27.945 1.00 43.34 94 GLY A N 1
ATOM 701 C CA . GLY A 1 94 ? 3.632 -7.806 -29.229 1.00 43.34 94 GLY A CA 1
ATOM 702 C C . GLY A 1 94 ? 2.668 -7.452 -30.367 1.00 43.34 94 GLY A C 1
ATOM 703 O O . GLY A 1 94 ? 1.912 -8.304 -30.822 1.00 43.34 94 GLY A O 1
ATOM 704 N N . GLY A 1 95 ? 2.668 -6.195 -30.823 1.00 45.53 95 GLY A N 1
ATOM 705 C CA . GLY A 1 95 ? 1.923 -5.770 -32.016 1.00 45.53 95 GLY A CA 1
ATOM 706 C C . GLY A 1 95 ? 1.569 -4.279 -32.052 1.00 45.53 95 GLY A C 1
ATOM 707 O O . GLY A 1 95 ? 1.133 -3.708 -31.060 1.00 45.53 95 GLY A O 1
ATOM 708 N N . SER A 1 96 ? 1.724 -3.659 -33.227 1.00 44.19 96 SER A N 1
ATOM 709 C CA . SER A 1 96 ? 1.640 -2.208 -33.495 1.00 44.19 96 SER A CA 1
ATOM 710 C C . SER A 1 96 ? 0.252 -1.550 -33.321 1.00 44.19 96 SER A C 1
ATOM 712 O O . SER A 1 96 ? 0.111 -0.371 -33.639 1.00 44.19 96 SER A O 1
ATOM 714 N N . THR A 1 97 ? -0.786 -2.259 -32.869 1.00 45.06 97 THR A N 1
ATOM 715 C CA . THR A 1 97 ? -2.183 -1.769 -32.929 1.00 45.06 97 THR A CA 1
ATOM 716 C C . THR A 1 97 ? -2.970 -1.887 -31.622 1.00 45.06 97 THR A C 1
ATOM 718 O O . THR A 1 97 ? -4.196 -1.821 -31.653 1.00 45.06 97 THR A O 1
ATOM 721 N N . ASN A 1 98 ? -2.314 -2.053 -30.470 1.00 48.59 98 ASN A N 1
ATOM 722 C CA . ASN A 1 98 ? -3.008 -2.196 -29.187 1.00 48.59 98 ASN A CA 1
ATOM 723 C C . ASN A 1 98 ? -2.620 -1.051 -28.222 1.00 48.59 98 ASN A C 1
ATOM 725 O O . ASN A 1 98 ? -1.431 -0.884 -27.953 1.00 48.59 98 ASN A O 1
ATOM 729 N N . PRO A 1 99 ? -3.570 -0.250 -27.695 1.00 45.31 99 PRO A N 1
ATOM 730 C CA . PRO A 1 99 ? -3.286 0.977 -26.933 1.00 45.31 99 PRO A CA 1
ATOM 731 C C . PRO A 1 99 ? -2.823 0.734 -25.480 1.00 45.31 99 PRO A C 1
ATOM 733 O O . PRO A 1 99 ? -3.171 1.489 -24.578 1.00 45.31 99 PRO A O 1
ATOM 736 N N . HIS A 1 100 ? -2.083 -0.341 -25.209 1.00 54.66 100 HIS A N 1
ATOM 737 C CA . HIS A 1 100 ? -1.639 -0.692 -23.854 1.00 54.66 100 HIS A CA 1
ATOM 738 C C . HIS A 1 100 ? -0.335 0.050 -23.526 1.00 54.66 100 HIS A C 1
ATOM 740 O O . HIS A 1 100 ? 0.546 0.146 -24.378 1.00 54.66 100 HIS A O 1
ATOM 746 N N . THR A 1 101 ? -0.163 0.548 -22.295 1.00 54.41 101 THR A N 1
ATOM 747 C CA . THR A 1 101 ? 1.026 1.344 -21.910 1.00 54.41 101 THR A CA 1
ATOM 748 C C . THR A 1 101 ? 2.304 0.503 -21.780 1.00 54.41 101 THR A C 1
ATOM 750 O O . THR A 1 101 ? 3.367 1.024 -21.421 1.00 54.41 101 THR A O 1
ATOM 753 N N . GLY A 1 102 ? 2.206 -0.805 -22.062 1.00 68.62 102 GLY A N 1
ATOM 754 C CA . GLY A 1 102 ? 3.273 -1.780 -21.874 1.00 68.62 102 GLY A CA 1
ATOM 755 C C . GLY A 1 102 ? 3.829 -1.683 -20.458 1.00 68.62 102 GLY A C 1
ATOM 756 O O . GLY A 1 102 ? 5.037 -1.583 -20.284 1.00 68.62 102 GLY A O 1
ATOM 757 N N . GLY A 1 103 ? 2.971 -1.561 -19.452 1.00 79.50 103 GLY A N 1
ATOM 758 C CA . GLY A 1 103 ? 3.376 -1.177 -18.108 1.00 79.50 103 GLY A CA 1
ATOM 759 C C . GLY A 1 103 ? 2.581 -1.882 -17.029 1.00 79.50 103 GLY A C 1
ATOM 760 O O . GLY A 1 103 ? 1.794 -2.777 -17.303 1.00 79.50 103 GLY A O 1
ATOM 761 N N . TYR A 1 104 ? 2.813 -1.482 -15.789 1.00 86.62 104 TYR A N 1
ATOM 762 C CA . TYR A 1 104 ? 1.959 -1.822 -14.664 1.00 86.62 104 TYR A CA 1
ATOM 763 C C . TYR A 1 104 ? 2.056 -0.726 -13.606 1.00 86.62 104 TYR A C 1
ATOM 765 O O . TYR A 1 104 ? 3.070 -0.029 -13.487 1.00 86.62 104 TYR A O 1
ATOM 773 N N . TYR A 1 105 ? 1.009 -0.604 -12.804 1.00 90.31 105 TYR A N 1
ATOM 774 C CA . TYR A 1 105 ? 1.073 0.099 -11.536 1.00 90.31 105 TYR A CA 1
ATOM 775 C C . TYR A 1 105 ? 0.620 -0.820 -10.413 1.00 90.31 105 TYR A C 1
ATOM 777 O O . TYR A 1 105 ? -0.231 -1.689 -10.605 1.00 90.31 105 TYR A O 1
ATOM 785 N N . VAL A 1 106 ? 1.210 -0.627 -9.240 1.00 92.69 106 VAL A N 1
ATOM 786 C CA . VAL A 1 106 ? 0.884 -1.350 -8.013 1.00 92.69 106 VAL A CA 1
ATOM 787 C C . VAL A 1 106 ? 0.744 -0.341 -6.893 1.00 92.69 106 VAL A C 1
ATOM 789 O O . VAL A 1 106 ? 1.632 0.481 -6.693 1.00 92.69 106 VAL A O 1
ATOM 792 N N . HIS A 1 107 ? -0.355 -0.415 -6.155 1.00 95.00 107 HIS A N 1
ATOM 793 C CA . HIS A 1 107 ? -0.551 0.284 -4.896 1.00 95.00 107 HIS A CA 1
ATOM 794 C C . HIS A 1 107 ? -0.602 -0.766 -3.791 1.00 95.00 107 HIS A C 1
ATOM 796 O O . HIS A 1 107 ? -1.291 -1.773 -3.933 1.00 95.00 107 HIS A O 1
ATOM 802 N N . GLN A 1 108 ? 0.093 -0.533 -2.686 1.00 95.12 108 GLN A N 1
ATOM 803 C CA . GLN A 1 108 ? 0.191 -1.496 -1.602 1.00 95.12 108 GLN A CA 1
ATOM 804 C C . GLN A 1 108 ? 0.082 -0.811 -0.247 1.00 95.12 108 GLN A C 1
ATOM 806 O O . GLN A 1 108 ? 0.838 0.118 0.030 1.00 95.12 108 GLN A O 1
ATOM 811 N N . TYR A 1 109 ? -0.791 -1.328 0.613 1.00 95.56 109 TYR A N 1
ATOM 812 C CA . TYR A 1 109 ? -0.812 -1.025 2.038 1.00 95.56 109 TYR A CA 1
ATOM 813 C C . TYR A 1 109 ? -0.355 -2.232 2.858 1.00 95.56 109 TYR A C 1
ATOM 815 O O . TYR A 1 109 ? -0.735 -3.372 2.588 1.00 95.56 109 TYR A O 1
ATOM 823 N N . ILE A 1 110 ? 0.419 -1.964 3.906 1.00 93.88 110 ILE A N 1
ATOM 824 C CA . ILE A 1 110 ? 0.680 -2.911 4.993 1.00 93.88 110 ILE A CA 1
ATOM 825 C C . ILE A 1 110 ? 0.394 -2.206 6.311 1.00 93.88 110 ILE A C 1
ATOM 827 O O . ILE A 1 110 ? 0.986 -1.165 6.601 1.00 93.88 110 ILE A O 1
ATOM 831 N N . PHE A 1 111 ? -0.485 -2.797 7.115 1.00 92.88 111 PHE A N 1
ATOM 832 C CA . PHE A 1 111 ? -0.800 -2.335 8.462 1.00 92.88 111 PHE A CA 1
ATOM 833 C C . PHE A 1 111 ? -0.110 -3.235 9.485 1.00 92.88 111 PHE A C 1
ATOM 835 O O . PHE A 1 111 ? -0.253 -4.461 9.462 1.00 92.88 111 PHE A O 1
ATOM 842 N N . SER A 1 112 ? 0.641 -2.623 10.393 1.00 88.00 112 SER A N 1
ATOM 843 C CA . SER A 1 112 ? 1.336 -3.313 11.475 1.00 88.00 112 SER A CA 1
ATOM 844 C C . SER A 1 112 ? 0.489 -3.306 12.746 1.00 88.00 112 SER A C 1
ATOM 846 O O . SER A 1 112 ? -0.235 -2.349 13.030 1.00 88.00 112 SER A O 1
ATOM 848 N N . SER A 1 113 ? 0.597 -4.358 13.555 1.00 85.12 113 SER A N 1
ATOM 849 C CA . SER A 1 113 ? -0.126 -4.473 14.834 1.00 85.12 113 SER A CA 1
ATOM 850 C C . SER A 1 113 ? 0.281 -3.415 15.867 1.00 85.12 113 SER A C 1
ATOM 852 O O . SER A 1 113 ? -0.463 -3.139 16.800 1.00 85.12 113 SER A O 1
ATOM 854 N N . ASN A 1 114 ? 1.438 -2.775 15.685 1.00 82.19 114 ASN A N 1
ATOM 855 C CA . ASN A 1 114 ? 1.926 -1.679 16.524 1.00 82.19 114 ASN A CA 1
ATOM 856 C C . ASN A 1 114 ? 1.295 -0.304 16.193 1.00 82.19 114 ASN A C 1
ATOM 858 O O . ASN A 1 114 ? 1.729 0.700 16.757 1.00 82.19 114 ASN A O 1
ATOM 862 N N . GLY A 1 115 ? 0.320 -0.243 15.277 1.00 85.56 115 GLY A N 1
ATOM 863 C CA . GLY A 1 115 ? -0.348 0.998 14.868 1.00 85.56 115 GLY A CA 1
ATOM 864 C C . GLY A 1 115 ? 0.392 1.803 13.796 1.00 85.56 115 GLY A C 1
ATOM 865 O O . GLY A 1 115 ? -0.003 2.933 13.512 1.00 85.56 115 GLY A O 1
ATOM 866 N N . THR A 1 116 ? 1.451 1.259 13.187 1.00 91.50 116 THR A N 1
ATOM 867 C CA . THR A 1 116 ? 2.108 1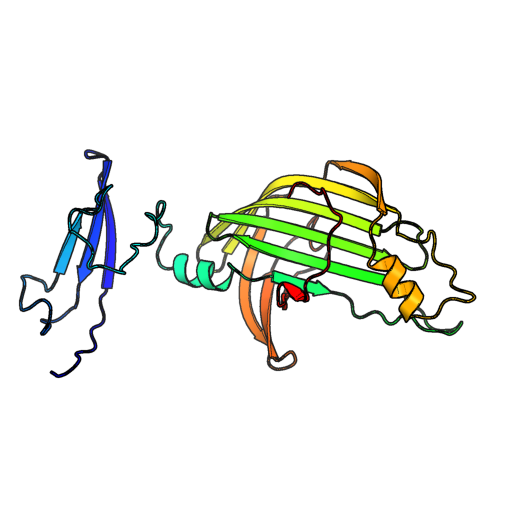.878 12.027 1.00 91.50 116 THR A CA 1
ATOM 868 C C . THR A 1 116 ? 1.618 1.288 10.713 1.00 91.50 116 THR A C 1
ATOM 870 O O . THR A 1 116 ? 1.179 0.139 10.646 1.00 91.50 116 THR A O 1
ATOM 873 N N . TYR A 1 117 ? 1.692 2.071 9.644 1.00 94.69 117 TYR A N 1
ATOM 874 C CA . TYR A 1 117 ? 1.394 1.595 8.299 1.00 94.69 117 TYR A CA 1
ATOM 875 C C . TYR A 1 117 ? 2.516 1.953 7.334 1.00 94.69 117 TYR A C 1
ATOM 877 O O . TYR A 1 117 ? 3.324 2.856 7.575 1.00 94.69 117 TYR A O 1
ATOM 885 N N . ARG A 1 118 ? 2.503 1.255 6.205 1.00 93.56 118 ARG A N 1
ATOM 886 C CA . ARG A 1 118 ? 3.287 1.579 5.025 1.00 93.56 118 ARG A CA 1
ATOM 887 C C . ARG A 1 118 ? 2.375 1.621 3.814 1.00 93.56 118 ARG A C 1
ATOM 889 O O . ARG A 1 118 ? 1.589 0.696 3.619 1.00 93.56 118 ARG A O 1
ATOM 896 N N . PHE A 1 119 ? 2.539 2.647 2.990 1.00 95.50 119 PHE A N 1
ATOM 897 C CA . PHE A 1 119 ? 1.973 2.707 1.650 1.00 95.50 119 PHE A CA 1
ATOM 898 C C . PHE A 1 119 ? 3.084 2.767 0.604 1.00 95.50 119 PHE A C 1
ATOM 900 O O . PHE A 1 119 ? 4.073 3.482 0.785 1.00 95.50 119 PHE A O 1
ATOM 907 N N . VAL A 1 120 ? 2.904 2.046 -0.502 1.00 95.19 120 VAL A N 1
ATOM 908 C CA . VAL A 1 120 ? 3.794 2.086 -1.663 1.00 95.19 120 VAL A CA 1
ATOM 909 C C . VAL A 1 120 ? 2.988 2.153 -2.956 1.00 95.19 120 VAL A C 1
ATOM 911 O O . VAL A 1 120 ? 2.016 1.429 -3.128 1.00 95.19 120 VAL A O 1
ATOM 914 N N . TYR A 1 121 ? 3.449 2.986 -3.880 1.00 95.44 121 TYR A N 1
ATOM 915 C CA . TYR A 1 121 ? 3.085 3.014 -5.286 1.00 95.44 121 TYR A CA 1
ATOM 916 C C . TYR A 1 121 ? 4.311 2.641 -6.122 1.00 95.44 121 TYR A C 1
ATOM 918 O O . TYR A 1 121 ? 5.363 3.273 -5.991 1.00 95.44 121 TYR A O 1
ATOM 926 N N . VAL A 1 122 ? 4.159 1.676 -7.020 1.00 94.19 122 VAL A N 1
ATOM 927 C CA . VAL A 1 122 ? 5.118 1.379 -8.087 1.00 94.19 122 VAL A CA 1
ATOM 928 C C . VAL A 1 122 ? 4.445 1.677 -9.413 1.00 94.19 122 VAL A C 1
ATOM 930 O O . VAL A 1 122 ? 3.333 1.220 -9.645 1.00 94.19 122 VAL A O 1
ATOM 933 N N . GLY A 1 123 ? 5.119 2.419 -10.285 1.00 92.38 123 GLY A N 1
ATOM 934 C CA . GLY A 1 123 ? 4.702 2.616 -11.668 1.00 92.38 123 GLY A CA 1
ATOM 935 C C . GLY A 1 123 ? 5.839 2.266 -12.612 1.00 92.38 123 GLY A C 1
ATOM 936 O O . GLY A 1 123 ? 6.933 2.819 -12.493 1.00 92.38 123 GLY A O 1
ATOM 937 N N . ALA A 1 124 ? 5.580 1.377 -13.560 1.00 90.12 124 ALA A N 1
ATOM 938 C CA . ALA A 1 124 ? 6.525 0.984 -14.591 1.00 90.12 124 ALA A CA 1
ATOM 939 C C . ALA A 1 124 ? 5.843 1.051 -15.959 1.00 90.12 124 ALA A C 1
ATOM 941 O O . ALA A 1 124 ? 4.717 0.598 -16.117 1.00 90.12 124 ALA A O 1
ATOM 942 N N . SER A 1 125 ? 6.531 1.589 -16.963 1.00 86.12 125 SER A N 1
ATOM 943 C CA . SER A 1 125 ? 6.061 1.601 -18.352 1.00 86.12 125 SER A CA 1
ATOM 944 C C . SER A 1 125 ? 7.201 1.233 -19.286 1.00 86.12 125 SER A C 1
ATOM 946 O O . SER A 1 125 ? 8.339 1.642 -19.064 1.00 86.12 125 SER A O 1
ATOM 948 N N . ALA A 1 126 ? 6.919 0.474 -20.341 1.00 81.94 126 ALA A N 1
ATOM 949 C CA . ALA A 1 126 ? 7.888 0.160 -21.385 1.00 81.94 126 ALA A CA 1
ATOM 950 C C . ALA A 1 126 ? 8.299 1.385 -22.220 1.00 81.94 126 ALA A C 1
ATOM 952 O O . ALA A 1 126 ? 9.295 1.310 -22.932 1.00 81.94 126 ALA A O 1
ATOM 953 N N . TYR A 1 127 ? 7.571 2.500 -22.111 1.00 80.88 127 TYR A N 1
ATOM 954 C CA . TYR A 1 127 ? 7.871 3.759 -22.798 1.00 80.88 127 TYR A CA 1
ATOM 955 C C . TYR A 1 127 ? 8.739 4.718 -21.976 1.00 80.88 127 TYR A C 1
ATOM 957 O O . TYR A 1 127 ? 9.121 5.776 -22.471 1.00 80.88 127 TYR A O 1
ATOM 965 N N . THR A 1 128 ? 9.044 4.376 -20.723 1.00 84.75 128 THR A N 1
ATOM 966 C CA . THR A 1 128 ? 9.949 5.149 -19.868 1.00 84.75 128 THR A CA 1
ATOM 967 C C . THR A 1 128 ? 11.197 4.339 -19.557 1.00 84.75 128 THR A C 1
ATOM 969 O O . THR A 1 128 ? 11.156 3.114 -19.478 1.00 84.75 128 THR A O 1
ATOM 972 N N . ASP A 1 129 ? 12.312 5.008 -19.289 1.00 86.88 129 ASP A N 1
ATOM 973 C CA . ASP A 1 129 ? 13.547 4.321 -18.880 1.00 86.88 129 ASP A CA 1
ATOM 974 C C . ASP A 1 129 ? 13.597 4.058 -17.371 1.00 86.88 129 ASP A C 1
ATOM 976 O O . ASP A 1 129 ? 14.413 3.273 -16.885 1.00 86.88 129 ASP A O 1
ATOM 980 N N . LEU A 1 130 ? 12.696 4.702 -16.629 1.00 92.31 130 LEU A N 1
ATOM 981 C CA . LEU A 1 130 ? 12.682 4.726 -15.176 1.00 92.31 130 LEU A CA 1
ATOM 982 C C . LEU A 1 130 ? 11.405 4.097 -14.625 1.00 92.31 130 LEU A C 1
ATOM 984 O O . LEU A 1 130 ? 10.318 4.261 -15.189 1.00 92.31 130 LEU A O 1
ATOM 988 N N . ASN A 1 131 ? 11.561 3.423 -13.492 1.00 93.88 131 ASN A N 1
ATOM 989 C CA . ASN A 1 131 ? 10.470 3.038 -12.615 1.00 93.88 131 ASN A CA 1
ATOM 990 C C . ASN A 1 131 ? 10.226 4.145 -11.593 1.00 93.88 131 ASN A C 1
ATOM 992 O O . ASN A 1 131 ? 11.164 4.725 -11.041 1.00 93.88 131 ASN A O 1
ATOM 996 N N . ILE A 1 132 ? 8.956 4.410 -11.320 1.00 95.06 132 ILE A N 1
ATOM 997 C CA . ILE A 1 132 ? 8.520 5.373 -10.317 1.00 95.06 132 ILE A CA 1
ATOM 998 C C . ILE A 1 132 ? 8.210 4.604 -9.039 1.00 95.06 132 ILE A C 1
ATOM 1000 O O . ILE A 1 132 ? 7.422 3.658 -9.059 1.00 95.06 132 ILE A O 1
ATOM 1004 N N . LEU A 1 133 ? 8.790 5.041 -7.928 1.00 96.00 133 LEU A N 1
ATOM 1005 C CA . LEU A 1 133 ? 8.463 4.567 -6.591 1.00 96.00 133 LEU A CA 1
ATOM 1006 C C . LEU A 1 133 ? 7.955 5.754 -5.776 1.00 96.00 133 LEU A C 1
ATOM 1008 O O . LEU A 1 133 ? 8.657 6.747 -5.621 1.00 96.00 133 LEU A O 1
ATOM 1012 N N . LYS A 1 134 ? 6.749 5.668 -5.223 1.00 95.88 134 LYS A N 1
ATOM 1013 C CA . LYS A 1 134 ? 6.272 6.635 -4.225 1.00 95.88 134 LYS A CA 1
ATOM 1014 C C . LYS A 1 134 ? 5.931 5.870 -2.968 1.00 95.88 134 LYS A C 1
ATOM 1016 O O . LYS A 1 134 ? 5.260 4.850 -3.051 1.00 95.88 134 LYS A O 1
ATOM 1021 N N . TYR A 1 135 ? 6.370 6.337 -1.816 1.00 95.25 135 TYR A N 1
ATOM 1022 C CA . TYR A 1 135 ? 6.076 5.649 -0.569 1.00 95.25 135 TYR A CA 1
ATOM 1023 C C . TYR A 1 135 ? 5.906 6.621 0.580 1.00 95.25 135 TYR A C 1
ATOM 1025 O O . TYR A 1 135 ? 6.403 7.748 0.558 1.00 95.25 135 TYR A O 1
ATOM 1033 N N . GLU A 1 136 ? 5.214 6.150 1.603 1.00 95.25 136 GLU A N 1
ATOM 1034 C CA . GLU A 1 136 ? 5.072 6.834 2.877 1.00 95.25 136 GLU A CA 1
ATOM 1035 C C . GLU A 1 136 ? 4.877 5.825 4.003 1.00 95.25 136 GLU A C 1
ATOM 1037 O O . GLU A 1 136 ? 4.418 4.696 3.798 1.00 95.25 136 GLU A O 1
ATOM 1042 N N . SER A 1 137 ? 5.217 6.262 5.206 1.00 94.69 137 SER A N 1
ATOM 1043 C CA . SER A 1 137 ? 4.897 5.558 6.435 1.00 94.69 137 SER A CA 1
ATOM 1044 C C . SER A 1 137 ? 4.510 6.541 7.529 1.00 94.69 137 SER A C 1
ATOM 1046 O O . SER A 1 137 ? 4.780 7.747 7.471 1.00 94.69 137 SER A O 1
ATOM 1048 N N . GLY A 1 138 ? 3.806 6.015 8.516 1.00 93.19 138 GLY A N 1
ATOM 1049 C CA . GLY A 1 138 ? 3.287 6.781 9.632 1.00 93.19 138 GLY A CA 1
ATOM 1050 C C . GLY A 1 138 ? 2.427 5.900 10.512 1.00 93.19 138 GLY A C 1
ATOM 1051 O O . GLY A 1 138 ? 2.641 4.688 10.593 1.00 93.19 138 GLY A O 1
ATOM 1052 N N . THR A 1 139 ? 1.440 6.500 11.160 1.00 93.38 139 THR A N 1
ATOM 1053 C CA . THR A 1 139 ? 0.521 5.791 12.052 1.00 93.38 139 THR A CA 1
ATOM 1054 C C . THR A 1 139 ? -0.875 5.706 11.463 1.00 93.38 139 THR A C 1
ATOM 1056 O O . THR A 1 139 ? -1.269 6.512 1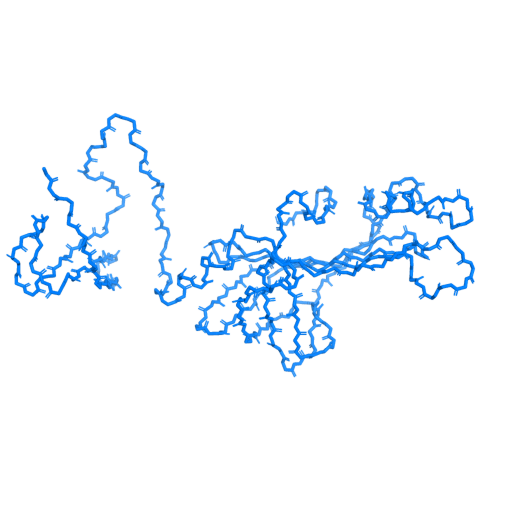0.615 1.00 93.38 139 THR A O 1
ATOM 1059 N N . TYR A 1 140 ? -1.632 4.712 11.913 1.00 94.69 140 TYR A N 1
ATOM 1060 C CA . TYR A 1 140 ? -3.049 4.600 11.615 1.00 94.69 140 TYR A CA 1
ATOM 1061 C C . TYR A 1 140 ? -3.853 4.337 12.886 1.00 94.69 140 TYR A C 1
ATOM 1063 O O . TYR A 1 140 ? -3.344 3.789 13.866 1.00 94.69 140 TYR A O 1
ATOM 1071 N N . THR A 1 141 ? -5.122 4.728 12.866 1.00 89.56 141 THR A N 1
ATOM 1072 C CA . THR A 1 141 ? -6.086 4.390 13.916 1.00 89.56 141 THR A CA 1
ATOM 1073 C C . THR A 1 141 ? -7.393 3.913 13.303 1.00 89.56 141 THR A C 1
ATOM 1075 O O . THR A 1 141 ? -7.781 4.346 12.217 1.00 89.56 141 THR A O 1
ATOM 1078 N N . VAL A 1 142 ? -8.073 3.015 14.017 1.00 89.56 142 VAL A N 1
ATOM 1079 C CA . VAL A 1 142 ? -9.376 2.466 13.633 1.00 89.56 142 VAL A CA 1
ATOM 1080 C C . VAL A 1 142 ? -10.395 2.799 14.715 1.00 89.56 142 VAL A C 1
ATOM 1082 O O . VAL A 1 142 ? -10.208 2.447 15.885 1.00 89.56 142 VAL A O 1
ATOM 1085 N N . ASN A 1 143 ? -11.478 3.462 14.319 1.00 86.38 143 ASN A N 1
ATOM 1086 C CA . ASN A 1 143 ? -12.627 3.743 15.173 1.00 86.38 143 ASN A CA 1
ATOM 1087 C C . ASN A 1 143 ? -13.912 3.366 14.428 1.00 86.38 143 ASN A C 1
ATOM 1089 O O . ASN A 1 143 ? -14.344 4.093 13.536 1.00 86.38 143 ASN A O 1
ATOM 1093 N N . GLY A 1 144 ? -14.485 2.208 14.765 1.00 86.62 144 GLY A N 1
ATOM 1094 C CA . GLY A 1 144 ? -15.606 1.640 14.017 1.00 86.62 144 GLY A CA 1
ATOM 1095 C C . GLY A 1 144 ? -15.232 1.372 12.557 1.00 86.62 144 GLY A C 1
ATOM 1096 O O . GLY A 1 144 ? -14.225 0.722 12.282 1.00 86.62 144 GLY A O 1
ATOM 1097 N N . ASP A 1 145 ? -16.027 1.914 11.637 1.00 89.69 145 ASP A N 1
ATOM 1098 C CA . ASP A 1 145 ? -15.841 1.856 10.181 1.00 89.69 145 ASP A CA 1
ATOM 1099 C C . ASP A 1 145 ? -14.872 2.928 9.651 1.00 89.69 145 ASP A C 1
ATOM 1101 O O . ASP A 1 145 ? -14.758 3.112 8.440 1.00 89.69 145 ASP A O 1
ATOM 1105 N N . LYS A 1 146 ? -14.195 3.681 10.529 1.00 93.00 146 LYS A N 1
ATOM 1106 C CA . LYS A 1 146 ? -13.280 4.760 10.135 1.00 93.00 146 LYS A CA 1
ATOM 1107 C C . LYS A 1 146 ? -11.825 4.360 10.314 1.00 93.00 146 LYS A C 1
ATOM 1109 O O . LYS A 1 146 ? -11.391 4.048 11.424 1.00 93.00 146 LYS A O 1
ATOM 1114 N N . LEU A 1 147 ? -11.059 4.457 9.230 1.00 94.50 147 LEU A N 1
ATOM 1115 C CA . LEU A 1 147 ? -9.607 4.299 9.200 1.00 94.50 147 LEU A CA 1
ATOM 1116 C C . LEU A 1 147 ? -8.969 5.674 9.014 1.00 94.50 147 LEU A C 1
ATOM 1118 O O . LEU A 1 147 ? -9.130 6.307 7.973 1.00 94.50 147 LEU A O 1
ATOM 1122 N N . THR A 1 148 ? -8.230 6.142 10.015 1.00 95.19 148 THR A N 1
ATOM 1123 C CA . THR A 1 148 ? -7.455 7.384 9.912 1.00 95.19 148 THR A CA 1
ATOM 1124 C C . THR A 1 148 ? -6.006 7.056 9.604 1.00 95.19 148 THR A C 1
ATOM 1126 O O . THR A 1 148 ? -5.365 6.337 10.365 1.00 95.19 148 THR A O 1
ATOM 1129 N N . ILE A 1 149 ? -5.476 7.633 8.530 1.00 96.19 149 ILE A N 1
ATOM 1130 C CA . ILE A 1 149 ? -4.084 7.503 8.098 1.00 96.19 149 ILE A CA 1
ATOM 1131 C C . ILE A 1 149 ? -3.352 8.809 8.396 1.00 96.19 149 ILE A C 1
ATOM 1133 O O . ILE A 1 149 ? -3.784 9.873 7.953 1.00 96.19 149 ILE A O 1
ATOM 1137 N N . THR A 1 150 ? -2.251 8.738 9.146 1.00 95.69 150 THR A N 1
ATOM 1138 C CA . THR A 1 150 ? -1.429 9.896 9.528 1.00 95.69 150 THR A CA 1
ATOM 1139 C C . THR A 1 150 ? 0.025 9.670 9.092 1.00 95.69 150 THR A C 1
ATOM 1141 O O . THR A 1 150 ? 0.810 9.101 9.855 1.00 95.69 150 THR A O 1
ATOM 1144 N N . PRO A 1 151 ? 0.401 10.085 7.868 1.00 95.75 151 PRO A N 1
ATOM 1145 C CA . PRO A 1 151 ? 1.774 9.967 7.387 1.00 95.75 151 PRO A CA 1
ATOM 1146 C C . PRO A 1 151 ? 2.724 10.852 8.196 1.00 95.75 151 PRO A C 1
ATOM 1148 O O . PRO A 1 151 ? 2.412 12.009 8.480 1.00 95.75 151 PRO A O 1
ATOM 1151 N N . THR A 1 152 ? 3.908 10.333 8.513 1.00 95.06 152 THR A N 1
ATOM 1152 C CA . THR A 1 152 ? 4.983 11.085 9.187 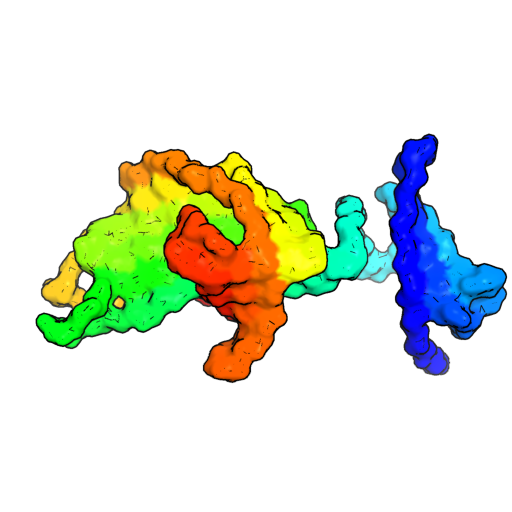1.00 95.06 152 THR A CA 1
ATOM 1153 C C . THR A 1 152 ? 6.200 11.284 8.292 1.00 95.06 152 THR A C 1
ATOM 1155 O O . THR A 1 152 ? 6.955 12.231 8.487 1.00 95.06 152 THR A O 1
ATOM 1158 N N . GLN A 1 153 ? 6.390 10.413 7.299 1.00 92.75 153 GLN A N 1
ATOM 1159 C CA . GLN A 1 153 ? 7.487 10.492 6.338 1.00 92.75 153 GLN A CA 1
ATOM 1160 C C . GLN A 1 153 ? 7.100 9.860 4.999 1.00 92.75 153 GLN A C 1
ATOM 1162 O O . GLN A 1 153 ? 6.209 9.015 4.929 1.00 92.75 153 GLN A O 1
ATOM 1167 N N . GLY A 1 154 ? 7.788 10.252 3.929 1.00 94.00 154 GLY A N 1
ATOM 1168 C CA . GLY A 1 154 ? 7.582 9.687 2.601 1.00 94.00 154 GLY A CA 1
ATOM 1169 C C . GLY A 1 154 ? 8.440 10.355 1.535 1.00 94.00 154 GLY A C 1
ATOM 1170 O O . GLY A 1 154 ? 8.960 11.457 1.725 1.00 94.00 154 GLY A O 1
ATOM 1171 N N . SER A 1 155 ? 8.591 9.693 0.395 1.00 95.31 155 SER A N 1
ATOM 1172 C CA . SER A 1 155 ? 9.383 10.194 -0.731 1.00 95.31 155 SER A CA 1
ATOM 1173 C C . SER A 1 155 ? 8.801 9.746 -2.068 1.00 95.31 155 SER A C 1
ATOM 1175 O O . SER A 1 155 ? 8.135 8.714 -2.165 1.00 95.31 155 SER A O 1
ATOM 1177 N N . ASN A 1 156 ? 9.049 10.549 -3.102 1.00 96.56 156 ASN A N 1
ATOM 1178 C CA . ASN A 1 156 ? 8.837 10.172 -4.493 1.00 96.56 156 ASN A CA 1
ATOM 1179 C C . ASN A 1 156 ? 10.206 9.996 -5.149 1.00 96.56 156 ASN A C 1
ATOM 1181 O O . ASN A 1 156 ? 11.033 10.910 -5.128 1.00 96.56 156 ASN A O 1
ATOM 1185 N N . GLU A 1 157 ? 10.432 8.838 -5.746 1.00 96.44 157 GLU A N 1
ATOM 1186 C CA . GLU A 1 157 ? 11.708 8.432 -6.308 1.00 96.44 157 GLU A CA 1
ATOM 1187 C C . GLU A 1 157 ? 11.555 7.918 -7.738 1.00 96.44 157 GLU A C 1
ATOM 1189 O O . GLU A 1 157 ? 10.533 7.347 -8.124 1.00 96.44 157 GLU A O 1
ATOM 1194 N N . GLU A 1 158 ? 12.616 8.096 -8.515 1.00 96.06 158 GLU A N 1
ATOM 1195 C CA . GLU A 1 158 ? 12.755 7.537 -9.856 1.00 96.06 158 GLU A CA 1
ATOM 1196 C C . GLU A 1 158 ? 13.991 6.638 -9.865 1.00 96.06 158 GLU A C 1
ATOM 1198 O O . GLU A 1 158 ? 15.063 7.030 -9.388 1.00 96.06 158 GLU A O 1
ATOM 1203 N N . TRP A 1 159 ? 13.846 5.428 -10.390 1.00 95.31 159 TRP A N 1
ATOM 1204 C CA . TRP A 1 159 ? 14.872 4.393 -10.360 1.00 95.31 159 TRP A CA 1
ATOM 1205 C C . TRP A 1 159 ? 15.152 3.863 -11.756 1.00 95.31 159 TRP A C 1
ATOM 1207 O O . TRP A 1 159 ? 14.232 3.590 -12.523 1.00 95.31 159 TRP A O 1
ATOM 1217 N N . SER A 1 160 ? 16.429 3.660 -12.067 1.00 93.38 160 SER A N 1
ATOM 1218 C CA . SER A 1 160 ? 16.814 2.899 -13.248 1.00 93.38 160 SER A CA 1
ATOM 1219 C C . SER A 1 160 ? 16.550 1.407 -13.047 1.00 93.38 160 SER A C 1
ATOM 1221 O O . SER A 1 160 ? 16.544 0.895 -11.923 1.00 93.38 160 SER A O 1
ATOM 1223 N N . VAL A 1 161 ? 16.362 0.711 -14.162 1.00 91.31 161 VAL A N 1
ATOM 1224 C CA . VAL A 1 161 ? 16.140 -0.737 -14.230 1.00 91.31 161 VAL A CA 1
ATOM 1225 C C . VAL A 1 161 ? 17.431 -1.485 -14.577 1.00 91.31 161 VAL A C 1
ATOM 1227 O O . VAL A 1 161 ? 18.355 -0.940 -15.187 1.00 91.31 161 VAL A O 1
ATOM 1230 N N . THR A 1 162 ? 17.509 -2.757 -14.194 1.00 88.19 162 THR A N 1
ATOM 1231 C CA . THR A 1 162 ? 18.626 -3.639 -14.557 1.00 88.19 162 THR A CA 1
ATOM 1232 C C . THR A 1 162 ? 18.528 -4.021 -16.033 1.00 88.19 162 THR A C 1
ATOM 1234 O O . THR A 1 162 ? 17.471 -4.430 -16.503 1.00 88.19 162 THR A O 1
ATOM 1237 N N . GLY A 1 163 ? 19.639 -3.921 -16.768 1.00 80.62 163 GLY A N 1
ATOM 1238 C CA . GLY A 1 163 ? 19.678 -4.213 -18.208 1.00 80.62 163 GLY A CA 1
ATOM 1239 C C . GLY A 1 163 ? 19.404 -3.007 -19.115 1.00 80.62 163 GLY A C 1
ATOM 1240 O O . GLY A 1 163 ? 19.484 -3.148 -20.333 1.00 80.62 163 GLY A O 1
ATOM 1241 N N . GLY A 1 164 ? 19.169 -1.822 -18.538 1.00 79.50 164 GLY A N 1
ATOM 1242 C CA . GLY A 1 164 ? 18.983 -0.578 -19.286 1.00 79.50 164 GLY A CA 1
ATOM 1243 C C . GLY A 1 164 ? 17.561 -0.394 -19.834 1.00 79.50 164 GLY A C 1
ATOM 1244 O O . GLY A 1 164 ? 16.645 -1.109 -19.425 1.00 79.50 164 GLY A O 1
ATOM 1245 N N . PRO A 1 165 ? 17.351 0.591 -20.725 1.00 79.25 165 PRO A N 1
ATOM 1246 C CA . PRO A 1 165 ? 16.025 0.916 -21.232 1.00 79.25 165 PRO A CA 1
ATOM 1247 C C . PRO A 1 165 ? 15.423 -0.242 -22.032 1.00 79.25 165 PRO A C 1
ATOM 1249 O O . PRO A 1 165 ? 16.129 -1.020 -22.685 1.00 79.25 165 PRO A O 1
ATOM 1252 N N . VAL A 1 166 ? 14.096 -0.346 -21.997 1.00 81.94 166 VAL A N 1
ATOM 1253 C CA . VAL A 1 166 ? 13.362 -1.353 -22.766 1.00 81.94 166 VAL A CA 1
ATOM 1254 C C . VAL A 1 166 ? 13.471 -1.034 -24.257 1.00 81.94 166 VAL A C 1
ATOM 1256 O O . VAL A 1 166 ? 13.254 0.098 -24.680 1.00 81.94 166 VAL A O 1
ATOM 1259 N N . LYS A 1 167 ? 13.754 -2.051 -25.075 1.00 81.50 167 LYS A N 1
ATOM 1260 C CA . LYS A 1 167 ? 13.699 -1.954 -26.539 1.00 81.50 167 LYS A CA 1
ATOM 1261 C C . LYS A 1 167 ? 12.469 -2.697 -27.041 1.00 81.50 167 LYS A C 1
ATOM 1263 O O . LYS A 1 167 ? 12.500 -3.915 -27.185 1.00 81.50 167 LYS A O 1
ATOM 1268 N N . LEU A 1 168 ? 11.392 -1.958 -27.304 1.00 73.62 168 LEU A N 1
ATOM 1269 C CA . LEU A 1 168 ? 10.118 -2.530 -27.758 1.00 73.62 168 LEU A CA 1
ATOM 1270 C C . LEU A 1 168 ? 10.266 -3.330 -29.063 1.00 73.62 168 LEU A C 1
ATOM 1272 O O . LEU A 1 168 ? 9.672 -4.393 -29.212 1.00 73.62 168 LEU A O 1
ATOM 1276 N N . SER A 1 169 ? 11.114 -2.873 -29.989 1.00 74.00 169 SER A N 1
ATOM 1277 C CA . SER A 1 169 ? 11.488 -3.643 -31.175 1.00 74.00 169 SER A CA 1
ATOM 1278 C C . SER A 1 169 ? 12.585 -4.657 -30.823 1.00 74.00 169 SER A C 1
ATOM 1280 O O . SER A 1 169 ? 13.770 -4.317 -30.802 1.00 74.00 169 SER A O 1
ATOM 1282 N N . GLY A 1 170 ? 12.195 -5.902 -30.544 1.00 76.94 170 GLY A N 1
ATOM 1283 C CA . GLY A 1 170 ? 13.125 -7.029 -30.382 1.00 76.94 170 GLY A CA 1
ATOM 1284 C C . GLY A 1 170 ? 13.208 -7.636 -28.980 1.00 76.94 170 GLY A C 1
ATOM 1285 O O . GLY A 1 170 ? 13.979 -8.573 -28.784 1.00 76.94 170 GLY A O 1
ATOM 1286 N N . MET A 1 171 ? 12.421 -7.153 -28.015 1.00 82.44 171 MET A N 1
ATOM 1287 C CA . MET A 1 171 ? 12.230 -7.826 -26.727 1.00 82.44 171 MET A CA 1
ATOM 1288 C C . MET A 1 171 ? 10.860 -8.504 -26.672 1.00 82.44 171 MET A C 1
ATOM 1290 O O . MET A 1 171 ? 9.854 -7.922 -27.062 1.00 82.44 171 MET A O 1
ATOM 1294 N N . SER A 1 172 ? 10.825 -9.729 -26.151 1.00 82.38 172 SER A N 1
ATOM 1295 C CA . SER A 1 172 ? 9.580 -10.401 -25.768 1.00 82.38 172 SER A CA 1
ATOM 1296 C C . SER A 1 172 ? 8.958 -9.757 -24.530 1.00 82.38 172 SER A C 1
ATOM 1298 O O . SER A 1 172 ? 9.664 -9.209 -23.679 1.00 82.38 172 SER A O 1
ATOM 1300 N N . ASP A 1 173 ? 7.651 -9.926 -24.361 1.00 77.19 173 ASP A N 1
ATOM 1301 C CA . ASP A 1 173 ? 6.898 -9.440 -23.200 1.00 77.19 173 ASP A CA 1
ATOM 1302 C C . ASP A 1 173 ? 7.511 -9.889 -21.864 1.00 77.19 173 ASP A C 1
ATOM 1304 O O . ASP A 1 173 ? 7.600 -9.119 -20.911 1.00 77.19 173 ASP A O 1
ATOM 1308 N N . THR A 1 174 ? 8.017 -11.124 -21.794 1.00 82.69 174 THR A N 1
ATOM 1309 C CA . THR A 1 174 ? 8.691 -11.646 -20.597 1.00 82.69 174 THR A CA 1
ATOM 1310 C C . THR A 1 174 ? 10.014 -10.934 -20.309 1.00 82.69 174 THR A C 1
ATOM 1312 O O . THR A 1 174 ? 10.348 -10.712 -19.145 1.00 82.69 174 THR A O 1
ATOM 1315 N N . GLN A 1 175 ? 10.776 -10.559 -21.342 1.00 84.69 175 GLN A N 1
ATOM 1316 C CA . GLN A 1 175 ? 12.007 -9.780 -21.171 1.00 84.69 175 GLN A CA 1
ATOM 1317 C C . GLN A 1 175 ? 11.692 -8.364 -20.701 1.00 84.69 175 GLN A C 1
ATOM 1319 O O . GLN A 1 175 ? 12.311 -7.894 -19.746 1.00 84.69 175 GLN A O 1
ATOM 1324 N N . VAL A 1 176 ? 10.703 -7.717 -21.324 1.00 84.25 176 VAL A N 1
ATOM 1325 C CA . VAL A 1 176 ? 10.261 -6.377 -20.927 1.00 84.25 176 VAL A CA 1
ATOM 1326 C C . VAL A 1 176 ? 9.800 -6.381 -19.473 1.00 84.25 176 VAL A C 1
ATOM 1328 O O . VAL A 1 176 ? 10.273 -5.568 -18.679 1.00 84.25 176 VAL A O 1
ATOM 1331 N N . ARG A 1 177 ? 8.951 -7.342 -19.099 1.00 84.12 177 ARG A N 1
ATOM 1332 C CA . ARG A 1 177 ? 8.473 -7.516 -17.727 1.00 84.12 177 ARG A CA 1
ATOM 1333 C C . ARG A 1 177 ? 9.620 -7.704 -16.738 1.00 84.12 177 ARG A C 1
ATOM 1335 O O . ARG A 1 177 ? 9.675 -6.995 -15.743 1.00 84.12 177 ARG A O 1
ATOM 1342 N N . ARG A 1 178 ? 10.577 -8.593 -17.030 1.00 86.81 178 ARG A N 1
ATOM 1343 C CA . ARG A 1 178 ? 11.735 -8.838 -16.151 1.00 86.81 178 ARG A CA 1
ATOM 1344 C C . ARG A 1 178 ? 12.564 -7.575 -15.916 1.00 86.81 178 ARG A C 1
ATOM 1346 O O . ARG A 1 178 ? 13.022 -7.349 -14.802 1.00 86.81 178 ARG A O 1
ATOM 1353 N N . ILE A 1 179 ? 12.766 -6.763 -16.954 1.00 88.81 179 ILE A N 1
ATOM 1354 C CA . ILE A 1 179 ? 13.463 -5.478 -16.833 1.00 88.81 179 ILE A CA 1
ATOM 1355 C C . ILE A 1 179 ? 12.633 -4.526 -15.966 1.00 88.81 179 ILE A C 1
ATOM 1357 O O . ILE A 1 179 ? 13.162 -3.928 -15.032 1.00 88.81 179 ILE A O 1
ATOM 1361 N N . LYS A 1 180 ? 11.328 -4.417 -16.226 1.00 88.31 180 LYS A N 1
ATOM 1362 C CA . LYS A 1 180 ? 10.435 -3.475 -15.540 1.00 88.31 180 LYS A CA 1
ATOM 1363 C C . LYS A 1 180 ? 10.126 -3.839 -14.091 1.00 88.31 180 LYS A C 1
ATOM 1365 O O . LYS A 1 180 ? 9.909 -2.934 -13.302 1.00 88.31 180 LYS A O 1
ATOM 1370 N N . GLU A 1 181 ? 10.203 -5.108 -13.713 1.00 88.75 181 GLU A N 1
ATOM 1371 C CA . GLU A 1 181 ? 10.117 -5.556 -12.314 1.00 88.75 181 GLU A CA 1
ATOM 1372 C C . GLU A 1 181 ? 11.454 -5.421 -11.558 1.00 88.75 181 GLU A C 1
ATOM 1374 O O . GLU A 1 181 ? 11.517 -5.658 -10.351 1.00 88.75 181 GLU A O 1
ATOM 1379 N N . SER A 1 182 ? 12.538 -5.036 -12.242 1.00 90.50 182 SER A N 1
ATOM 1380 C CA . SER A 1 182 ? 13.860 -4.885 -11.634 1.00 90.50 182 SER A CA 1
ATOM 1381 C C . SER A 1 182 ? 14.138 -3.464 -11.145 1.00 90.50 182 SER A C 1
ATOM 1383 O O . SER A 1 182 ? 13.569 -2.482 -11.618 1.00 90.50 182 SER A O 1
ATOM 1385 N N . TRP A 1 183 ? 15.099 -3.355 -10.230 1.00 92.75 183 TRP A N 1
ATOM 1386 C CA . TRP A 1 183 ? 15.561 -2.091 -9.668 1.00 92.75 183 TRP A CA 1
ATOM 1387 C C . TRP A 1 183 ? 17.088 -2.052 -9.686 1.00 92.75 183 TRP A C 1
ATOM 1389 O O . TRP A 1 183 ? 17.725 -3.055 -9.362 1.00 92.75 183 TRP A O 1
ATOM 1399 N N . HIS A 1 184 ? 17.681 -0.914 -10.054 1.00 92.12 184 HIS A N 1
ATOM 1400 C CA . HIS A 1 184 ? 19.134 -0.747 -10.077 1.00 92.12 184 HIS A CA 1
ATOM 1401 C C . HIS A 1 184 ? 19.608 0.436 -9.226 1.00 92.12 184 HIS A C 1
ATOM 1403 O O . HIS A 1 184 ? 20.089 0.230 -8.112 1.00 92.12 184 HIS A O 1
ATOM 1409 N N . LYS A 1 185 ? 19.481 1.673 -9.719 1.00 92.44 185 LYS A N 1
ATOM 1410 C CA . LYS A 1 185 ? 19.982 2.868 -9.027 1.00 92.44 185 LYS A CA 1
ATOM 1411 C C . LYS A 1 185 ? 18.895 3.925 -8.917 1.00 92.44 185 LYS A C 1
ATOM 1413 O O . LYS A 1 185 ? 18.250 4.257 -9.908 1.00 92.44 185 LYS A O 1
ATOM 1418 N N . ARG A 1 186 ? 18.756 4.516 -7.729 1.00 94.94 186 ARG A N 1
ATOM 1419 C CA . ARG A 1 186 ? 17.942 5.716 -7.537 1.00 94.94 186 ARG A CA 1
ATOM 1420 C C . ARG A 1 186 ? 18.551 6.874 -8.321 1.00 94.94 186 ARG A C 1
ATOM 1422 O O . ARG A 1 186 ? 19.678 7.289 -8.048 1.00 94.94 186 ARG A O 1
ATOM 1429 N N . VAL A 1 187 ? 17.805 7.372 -9.296 1.00 95.19 187 VAL A N 1
ATOM 1430 C CA . VAL A 1 187 ? 18.191 8.487 -10.168 1.00 95.19 187 VAL A CA 1
ATOM 1431 C C . VAL A 1 187 ? 17.766 9.811 -9.550 1.00 95.19 187 VAL A C 1
ATOM 1433 O O . VAL A 1 187 ? 18.517 10.782 -9.595 1.00 95.19 187 VAL A O 1
ATOM 1436 N N . LYS A 1 188 ? 16.584 9.842 -8.929 1.00 96.12 188 LYS A N 1
ATOM 1437 C CA . LYS A 1 188 ? 16.010 11.058 -8.354 1.00 96.12 188 LYS A CA 1
ATOM 1438 C C . LYS A 1 188 ? 15.211 10.746 -7.100 1.00 96.12 188 LYS A C 1
ATOM 1440 O O . LYS A 1 188 ? 14.649 9.661 -6.971 1.00 96.12 188 LYS A O 1
ATOM 1445 N N . SER A 1 189 ? 15.168 11.711 -6.189 1.00 95.81 189 SER A N 1
ATOM 1446 C CA . SER A 1 189 ? 14.326 11.685 -4.998 1.00 95.81 189 SER A CA 1
ATOM 1447 C C . SER A 1 189 ? 13.777 13.082 -4.734 1.00 95.81 189 SER A C 1
ATOM 1449 O O . SER A 1 189 ? 14.426 14.086 -5.032 1.00 95.81 189 SER A O 1
ATOM 1451 N N . SER A 1 190 ? 12.564 13.138 -4.209 1.00 96.06 190 SER A N 1
ATOM 1452 C CA . SER A 1 190 ? 11.896 14.361 -3.788 1.00 96.06 190 SER A CA 1
ATOM 1453 C C . SER A 1 190 ? 10.985 14.068 -2.603 1.00 96.06 190 SER A C 1
ATOM 1455 O O . SER A 1 190 ? 10.508 12.941 -2.431 1.00 96.06 190 SER A O 1
ATOM 1457 N N . GLN A 1 191 ? 10.735 15.090 -1.788 1.00 94.44 191 GLN A N 1
ATOM 1458 C CA . GLN A 1 191 ? 9.832 14.960 -0.655 1.00 94.44 191 GLN A CA 1
ATOM 1459 C C . GLN A 1 191 ? 8.414 14.665 -1.151 1.00 94.44 191 GLN A C 1
ATOM 1461 O O . GLN A 1 191 ? 7.906 15.329 -2.059 1.00 94.44 191 GLN A O 1
ATOM 1466 N N . ARG A 1 192 ? 7.760 13.676 -0.541 1.00 93.88 192 ARG A N 1
ATOM 1467 C CA . ARG A 1 192 ? 6.351 13.394 -0.810 1.00 93.88 192 ARG A CA 1
ATOM 1468 C C . ARG A 1 192 ? 5.471 14.359 -0.023 1.00 93.88 192 ARG A C 1
ATOM 1470 O O . ARG A 1 192 ? 5.726 14.615 1.153 1.00 93.88 192 ARG A O 1
ATOM 1477 N N . LYS A 1 193 ? 4.408 14.858 -0.654 1.00 95.44 193 LYS A N 1
ATOM 1478 C CA . LYS A 1 193 ? 3.349 15.575 0.055 1.00 95.44 193 LYS A CA 1
ATOM 1479 C C . LYS A 1 193 ? 2.615 14.589 0.963 1.00 95.44 193 LYS A C 1
ATOM 1481 O O . LYS A 1 193 ? 2.021 13.626 0.489 1.00 95.44 193 LYS A O 1
ATOM 1486 N N . LEU A 1 194 ? 2.708 14.819 2.268 1.00 94.12 194 LEU A N 1
ATOM 1487 C CA . LEU A 1 194 ? 2.088 13.971 3.278 1.00 94.12 194 LEU A CA 1
ATOM 1488 C C . LEU A 1 194 ? 0.676 14.475 3.557 1.00 94.12 194 LEU A C 1
ATOM 1490 O O . LEU A 1 194 ? 0.477 15.630 3.927 1.00 94.12 194 LEU A O 1
ATOM 1494 N N . GLU A 1 195 ? -0.300 13.597 3.371 1.00 94.88 195 GLU A N 1
ATOM 1495 C CA . GLU A 1 195 ? -1.714 13.919 3.522 1.00 94.88 195 GLU A CA 1
ATOM 1496 C C . GLU A 1 195 ? -2.353 13.007 4.564 1.00 94.88 195 GLU A C 1
ATOM 1498 O O . GLU A 1 195 ? -2.481 11.800 4.339 1.00 94.88 195 GLU A O 1
ATOM 1503 N N . LYS A 1 196 ? -2.777 13.590 5.690 1.00 94.62 196 LYS A N 1
ATOM 1504 C CA . LYS A 1 196 ? -3.647 12.904 6.646 1.00 94.62 196 LYS A CA 1
ATOM 1505 C C . LYS A 1 196 ? -5.029 12.742 6.022 1.00 94.62 196 LYS A C 1
ATOM 1507 O O . LYS A 1 196 ? -5.610 13.732 5.589 1.00 94.62 196 LYS A O 1
ATOM 1512 N N . ASN A 1 197 ? -5.565 11.526 6.035 1.00 94.44 197 ASN A N 1
ATOM 1513 C CA . ASN A 1 197 ? -6.899 11.259 5.508 1.00 94.44 197 ASN A CA 1
ATOM 1514 C C . ASN A 1 197 ? -7.696 10.318 6.415 1.00 94.44 197 ASN A C 1
ATOM 1516 O O . ASN A 1 197 ? -7.121 9.548 7.189 1.00 94.44 197 ASN A O 1
ATOM 1520 N N . VAL A 1 198 ? -9.021 10.397 6.316 1.00 93.81 198 VAL A N 1
ATOM 1521 C CA . VAL A 1 198 ? -9.957 9.509 7.007 1.00 93.81 198 VAL A CA 1
ATOM 1522 C C . VAL A 1 198 ? -10.804 8.812 5.956 1.00 93.81 198 VAL A C 1
ATOM 1524 O O . VAL A 1 198 ? -11.515 9.468 5.198 1.00 93.81 198 VAL A O 1
ATOM 1527 N N . TYR A 1 199 ? -10.731 7.488 5.937 1.00 95.38 199 TYR A N 1
ATOM 1528 C CA . TYR A 1 199 ? -11.521 6.638 5.060 1.00 95.38 199 TYR A CA 1
ATOM 1529 C C . TYR A 1 199 ? -12.681 6.038 5.845 1.00 95.38 199 TYR A C 1
ATOM 1531 O O . TYR A 1 199 ? -12.507 5.635 7.000 1.00 95.38 199 TYR A O 1
ATOM 1539 N N . THR A 1 200 ? -13.841 5.921 5.205 1.00 94.69 200 THR A N 1
ATOM 1540 C CA . THR A 1 200 ? -14.770 4.852 5.581 1.00 94.69 200 THR A CA 1
ATOM 1541 C C . THR A 1 200 ? -14.209 3.567 4.991 1.00 94.69 200 THR A C 1
ATOM 1543 O O . THR A 1 200 ? -13.842 3.558 3.818 1.00 94.69 200 THR A O 1
ATOM 1546 N N . PHE A 1 201 ? -14.091 2.495 5.768 1.00 95.06 201 PHE A N 1
ATOM 1547 C CA . PHE A 1 201 ? -13.541 1.245 5.259 1.00 95.06 201 PHE A CA 1
ATOM 1548 C C . PHE A 1 201 ? -14.334 0.025 5.692 1.00 95.06 201 PHE A C 1
ATOM 1550 O O . PHE A 1 201 ? -15.032 0.019 6.706 1.00 95.06 201 PHE A O 1
ATOM 1557 N N . ARG A 1 202 ? -14.162 -1.039 4.914 1.00 92.81 202 ARG A N 1
ATOM 1558 C CA . ARG A 1 202 ? -14.617 -2.389 5.238 1.00 92.81 202 ARG A CA 1
ATOM 1559 C C . ARG A 1 202 ? -13.709 -3.415 4.578 1.00 92.81 202 ARG A C 1
ATOM 1561 O O . ARG A 1 202 ? -12.981 -3.097 3.637 1.00 92.81 202 ARG A O 1
ATOM 1568 N N . ILE A 1 203 ? -13.760 -4.640 5.086 1.00 91.50 203 ILE A N 1
ATOM 1569 C CA . ILE A 1 203 ? -13.105 -5.792 4.473 1.00 91.50 203 ILE A CA 1
ATOM 1570 C C . ILE A 1 203 ? -14.199 -6.764 4.048 1.00 91.50 203 ILE A C 1
ATOM 1572 O O . ILE A 1 203 ? -14.999 -7.189 4.880 1.00 91.50 203 ILE A O 1
ATOM 1576 N N . GLU A 1 204 ? -14.229 -7.106 2.765 1.00 89.81 204 GLU A N 1
ATOM 1577 C CA . GLU A 1 204 ? -15.221 -8.012 2.184 1.00 89.81 204 GLU A CA 1
ATOM 1578 C C . GLU A 1 204 ? -14.537 -9.148 1.433 1.00 89.81 204 GLU A C 1
ATOM 1580 O O . GLU A 1 204 ? -13.541 -8.940 0.742 1.00 89.81 204 GLU A O 1
ATOM 1585 N N . TYR A 1 205 ? -15.076 -10.361 1.548 1.00 89.50 205 TYR A N 1
ATOM 1586 C CA . TYR A 1 205 ? -14.622 -11.479 0.731 1.00 89.50 205 TYR A CA 1
ATOM 1587 C C . TYR A 1 205 ? -15.220 -11.372 -0.674 1.00 89.50 205 TYR A C 1
ATOM 1589 O O . TYR A 1 205 ? -16.439 -11.362 -0.847 1.00 89.50 205 TYR A O 1
ATOM 1597 N N . MET A 1 206 ? -14.359 -11.298 -1.686 1.00 83.75 206 MET A N 1
ATOM 1598 C CA . MET A 1 206 ? -14.755 -11.102 -3.076 1.00 83.75 206 MET A CA 1
ATOM 1599 C C . MET A 1 206 ? -14.769 -12.446 -3.799 1.00 83.75 206 MET A C 1
ATOM 1601 O O . MET A 1 206 ? -13.734 -12.887 -4.297 1.00 83.75 206 MET A O 1
ATOM 1605 N N . ASN A 1 207 ? -15.949 -13.070 -3.909 1.00 79.31 207 ASN A N 1
ATOM 1606 C CA . ASN A 1 207 ? -16.117 -14.395 -4.530 1.00 79.31 207 ASN A CA 1
ATOM 1607 C C . ASN A 1 207 ? -15.466 -14.511 -5.918 1.00 79.31 207 ASN A C 1
ATOM 1609 O O . ASN A 1 207 ? -14.894 -15.545 -6.231 1.00 79.31 207 ASN A O 1
ATOM 1613 N N . GLY A 1 208 ? -15.512 -13.455 -6.739 1.00 80.75 208 GLY A N 1
ATOM 1614 C CA . GLY A 1 208 ? -14.919 -13.478 -8.082 1.00 80.75 208 GLY A CA 1
ATOM 1615 C C . GLY A 1 208 ? -13.390 -13.596 -8.104 1.00 80.75 208 GLY A C 1
ATOM 1616 O O . GLY A 1 208 ? -12.840 -14.080 -9.088 1.00 80.75 208 GLY A O 1
ATOM 1617 N N . ASN A 1 209 ? -12.714 -13.180 -7.029 1.00 78.00 209 ASN A N 1
ATOM 1618 C CA . ASN A 1 209 ? -11.255 -13.232 -6.901 1.00 78.00 209 ASN A CA 1
ATOM 1619 C C . ASN A 1 209 ? -10.792 -14.223 -5.820 1.00 78.00 209 ASN A C 1
ATOM 1621 O O . ASN A 1 209 ? -9.591 -14.371 -5.620 1.00 78.00 209 ASN A O 1
ATOM 1625 N N . GLU A 1 210 ? -11.734 -14.849 -5.108 1.00 88.31 210 GLU A N 1
ATOM 1626 C CA . GLU A 1 210 ? -11.512 -15.757 -3.976 1.00 88.31 210 GLU A CA 1
ATOM 1627 C C . GLU A 1 210 ? -10.606 -15.189 -2.864 1.00 88.31 210 GLU A C 1
ATOM 1629 O O . GLU A 1 210 ? -9.915 -15.926 -2.161 1.00 88.31 210 GLU A O 1
ATOM 1634 N N . VAL A 1 211 ? -10.616 -13.866 -2.675 1.00 89.38 211 VAL A N 1
ATOM 1635 C CA . VAL A 1 211 ? -9.756 -13.160 -1.710 1.00 89.38 211 VAL A CA 1
ATOM 1636 C C . VAL A 1 211 ? -10.515 -12.058 -0.981 1.00 89.38 211 VAL A C 1
ATOM 1638 O O . VAL A 1 211 ? -11.501 -11.517 -1.485 1.00 89.38 211 VAL A O 1
ATOM 1641 N N . ASN A 1 212 ? -10.024 -11.683 0.200 1.00 90.88 212 ASN A N 1
ATOM 1642 C CA . ASN A 1 212 ? -10.512 -10.497 0.896 1.00 90.88 212 ASN A CA 1
ATOM 1643 C C . ASN A 1 212 ? -10.082 -9.228 0.154 1.00 90.88 212 ASN A C 1
ATOM 1645 O O . ASN A 1 212 ? -8.958 -9.140 -0.339 1.00 90.88 212 ASN A O 1
ATOM 1649 N N . ALA A 1 213 ? -10.949 -8.226 0.129 1.00 93.94 213 ALA A N 1
ATOM 1650 C CA . ALA A 1 213 ? -10.655 -6.888 -0.346 1.00 93.94 213 ALA A CA 1
ATOM 1651 C C . ALA A 1 213 ? -10.835 -5.882 0.789 1.00 93.94 213 ALA A C 1
ATOM 1653 O O . ALA A 1 213 ? -11.892 -5.823 1.414 1.00 93.94 213 ALA A O 1
ATOM 1654 N N . LEU A 1 214 ? -9.810 -5.072 1.024 1.00 95.69 214 LEU A N 1
ATOM 1655 C CA . LEU A 1 214 ? -9.915 -3.824 1.755 1.00 95.69 214 LEU A CA 1
ATOM 1656 C C . LEU A 1 214 ? -10.513 -2.778 0.815 1.00 95.69 214 LEU A C 1
ATOM 1658 O O . LEU A 1 214 ? -9.921 -2.433 -0.210 1.00 95.69 214 LEU A O 1
ATOM 1662 N N . ILE A 1 215 ? -11.687 -2.283 1.183 1.00 95.19 215 ILE A N 1
ATOM 1663 C CA . ILE A 1 215 ? -12.422 -1.264 0.442 1.00 95.19 215 ILE A CA 1
ATOM 1664 C C . ILE A 1 215 ? -12.300 0.039 1.221 1.00 95.19 215 ILE A C 1
ATOM 1666 O O . ILE A 1 215 ? -12.687 0.095 2.389 1.00 95.19 215 ILE A O 1
ATOM 1670 N N . LEU A 1 216 ? -11.740 1.065 0.583 1.00 96.06 216 LEU A N 1
ATOM 1671 C CA . LEU A 1 216 ? -11.541 2.394 1.155 1.00 96.06 216 LEU A CA 1
ATOM 1672 C C . LEU A 1 216 ? -12.407 3.402 0.410 1.00 96.06 216 LEU A C 1
ATOM 1674 O O . LEU A 1 216 ? -12.199 3.620 -0.779 1.00 96.06 216 LEU A O 1
ATOM 1678 N N . GLU A 1 217 ? -13.332 4.051 1.103 1.00 94.88 217 GLU A N 1
ATOM 1679 C CA . GLU A 1 217 ? -14.156 5.127 0.554 1.00 94.88 217 GLU A CA 1
ATOM 1680 C C . GLU A 1 217 ? -13.644 6.485 1.034 1.00 94.88 217 GLU A C 1
ATOM 1682 O O . GLU A 1 217 ? -13.302 6.665 2.211 1.00 94.88 217 GLU A O 1
ATOM 1687 N N . TYR A 1 218 ? -13.596 7.451 0.122 1.00 91.75 218 TYR A N 1
ATOM 1688 C CA . TYR A 1 218 ? -13.061 8.787 0.359 1.00 91.75 218 TYR A CA 1
ATOM 1689 C C . TYR A 1 218 ? -13.839 9.832 -0.446 1.00 91.75 218 TYR A C 1
ATOM 1691 O O . TYR A 1 218 ? -14.295 9.583 -1.552 1.00 91.75 218 TYR A O 1
ATOM 1699 N N . SER A 1 219 ? -14.004 11.028 0.120 1.00 83.88 219 SER A N 1
ATOM 1700 C CA . SER A 1 219 ? -14.846 12.090 -0.463 1.00 83.88 219 SER A CA 1
ATOM 1701 C C . SER A 1 219 ? -14.073 13.131 -1.275 1.00 83.88 219 SER A C 1
ATOM 1703 O O . SER A 1 219 ? -14.669 14.045 -1.845 1.00 83.88 219 SER A O 1
ATOM 1705 N N . LYS A 1 220 ? -12.739 13.049 -1.284 1.00 86.06 220 LYS A N 1
ATOM 1706 C CA . LYS A 1 220 ? -11.846 14.002 -1.951 1.00 86.06 220 LYS A CA 1
ATOM 1707 C C . LYS A 1 220 ? -10.645 13.276 -2.520 1.00 86.06 220 LYS A C 1
ATOM 1709 O O . LYS A 1 220 ? -10.166 12.328 -1.907 1.00 86.06 220 LYS A O 1
ATOM 1714 N N . ALA A 1 221 ? -10.147 13.770 -3.649 1.00 87.81 221 ALA A N 1
ATOM 1715 C CA . ALA A 1 221 ? -8.939 13.243 -4.258 1.00 87.81 221 ALA A CA 1
ATOM 1716 C C . ALA A 1 221 ? -7.764 13.253 -3.271 1.00 87.81 221 ALA A C 1
ATOM 1718 O O . ALA A 1 221 ? -7.591 14.227 -2.537 1.00 87.81 221 ALA A O 1
ATOM 1719 N N . THR A 1 222 ? -6.965 12.188 -3.287 1.00 89.94 222 THR A N 1
ATOM 1720 C CA . THR A 1 222 ? -5.835 12.004 -2.368 1.00 89.94 222 THR A CA 1
ATOM 1721 C C . THR A 1 222 ? -4.527 11.809 -3.131 1.00 89.94 222 THR A C 1
ATOM 1723 O O . THR A 1 222 ? -4.506 11.414 -4.299 1.00 89.94 222 THR A O 1
ATOM 1726 N N . GLU A 1 223 ? -3.396 11.983 -2.452 1.00 90.38 223 GLU A N 1
ATOM 1727 C CA . GLU A 1 223 ? -2.067 11.688 -3.014 1.00 90.38 223 GLU A CA 1
ATOM 1728 C C . GLU A 1 223 ? -1.826 10.190 -3.304 1.00 90.38 223 GLU A C 1
ATOM 1730 O O . GLU A 1 223 ? -0.826 9.832 -3.940 1.00 90.38 223 GLU A O 1
ATOM 1735 N N . ARG A 1 224 ? -2.672 9.292 -2.783 1.00 91.94 224 ARG A N 1
ATOM 1736 C CA . ARG A 1 224 ? -2.499 7.827 -2.853 1.00 91.94 224 ARG A CA 1
ATOM 1737 C C . ARG A 1 224 ? -3.455 7.172 -3.840 1.00 91.94 224 ARG A C 1
ATOM 1739 O O . ARG A 1 224 ? -3.048 6.294 -4.596 1.00 91.94 224 ARG A O 1
ATOM 1746 N N . GLU A 1 225 ? -4.695 7.634 -3.864 1.00 87.75 225 GLU A N 1
ATOM 1747 C CA . GLU A 1 225 ? -5.782 7.101 -4.680 1.00 87.75 225 GLU A CA 1
ATOM 1748 C C . GLU A 1 225 ? -6.139 8.032 -5.852 1.00 87.75 225 GLU A C 1
ATOM 1750 O O . GLU A 1 225 ? -6.909 7.651 -6.728 1.00 87.75 225 GLU A O 1
ATOM 1755 N N . SER A 1 226 ? -5.522 9.220 -5.937 1.00 85.06 226 SER A N 1
ATOM 1756 C CA . SER A 1 226 ? -5.821 10.237 -6.956 1.00 85.06 226 SER A CA 1
ATOM 1757 C C . SER A 1 226 ? -7.309 10.611 -6.938 1.00 85.06 226 SER A C 1
ATOM 1759 O O . SER A 1 226 ? -7.876 10.801 -5.864 1.00 85.06 226 SER A O 1
ATOM 1761 N N . ASN A 1 227 ? -7.946 10.752 -8.102 1.00 80.06 227 ASN A N 1
ATOM 1762 C CA . ASN A 1 227 ? -9.375 11.037 -8.199 1.00 80.06 227 ASN A CA 1
ATOM 1763 C C . ASN A 1 227 ? -10.198 9.756 -8.019 1.00 80.06 227 ASN A C 1
ATOM 1765 O O . ASN A 1 227 ? -9.825 8.700 -8.522 1.00 80.06 227 ASN A O 1
ATOM 1769 N N . GLY A 1 228 ? -11.347 9.869 -7.359 1.00 83.12 228 GLY A N 1
ATOM 1770 C CA . GLY A 1 228 ? -12.297 8.774 -7.195 1.00 83.12 228 GLY A CA 1
ATOM 1771 C C . GLY A 1 228 ? -13.102 8.916 -5.912 1.00 83.12 228 GLY A C 1
ATOM 1772 O O . GLY A 1 228 ? -13.001 9.928 -5.219 1.00 83.12 228 GLY A O 1
ATOM 1773 N N . GLU A 1 229 ? -13.883 7.881 -5.624 1.00 89.31 229 GLU A N 1
ATOM 1774 C CA . GLU A 1 229 ? -14.719 7.792 -4.421 1.00 89.31 229 GLU A CA 1
ATOM 1775 C C . GLU A 1 229 ? -14.435 6.516 -3.617 1.00 89.31 229 GLU A C 1
ATOM 1777 O O . GLU A 1 229 ? -14.675 6.472 -2.412 1.00 89.31 229 GLU A O 1
ATOM 1782 N N . VAL A 1 230 ? -13.906 5.476 -4.276 1.00 93.81 230 VAL A N 1
ATOM 1783 C CA . VAL A 1 230 ? -13.646 4.161 -3.685 1.00 93.81 230 VAL A CA 1
ATOM 1784 C C . VAL A 1 230 ? -12.379 3.551 -4.283 1.00 93.81 230 VAL A C 1
ATOM 1786 O O . VAL A 1 230 ? -12.189 3.571 -5.499 1.00 93.81 230 VAL A O 1
ATOM 1789 N N . ALA A 1 231 ? -11.544 2.952 -3.437 1.00 94.00 231 ALA A N 1
ATOM 1790 C CA . ALA A 1 231 ? -10.385 2.160 -3.826 1.00 94.00 231 ALA A CA 1
ATOM 1791 C C . ALA A 1 231 ? -10.488 0.735 -3.268 1.00 94.00 231 ALA A C 1
ATOM 1793 O O . ALA A 1 231 ? -10.925 0.523 -2.136 1.00 94.00 231 ALA A O 1
ATOM 1794 N N . TYR A 1 232 ? -10.057 -0.237 -4.073 1.00 94.12 232 TYR A N 1
ATOM 1795 C CA . TYR A 1 232 ? -10.102 -1.662 -3.752 1.00 94.12 232 TYR A CA 1
ATOM 1796 C C . TYR A 1 232 ? -8.687 -2.221 -3.698 1.00 94.12 232 TYR A C 1
ATOM 1798 O O . TYR A 1 232 ? -7.951 -2.130 -4.681 1.00 94.12 232 TYR A O 1
ATOM 1806 N N . TYR A 1 233 ? -8.332 -2.840 -2.577 1.00 95.31 233 TYR A N 1
ATOM 1807 C CA . TYR A 1 233 ? -7.047 -3.497 -2.375 1.00 95.31 233 TYR A CA 1
ATOM 1808 C C . TYR A 1 233 ? -7.278 -4.945 -1.984 1.00 95.31 233 TYR A C 1
ATOM 1810 O O . TYR A 1 233 ? -7.901 -5.225 -0.966 1.00 95.31 233 TYR A O 1
ATOM 1818 N N . PHE A 1 234 ? -6.762 -5.876 -2.770 1.00 94.56 234 PHE A N 1
ATOM 1819 C CA . PHE A 1 234 ? -6.958 -7.299 -2.549 1.00 94.56 234 PHE A CA 1
ATOM 1820 C C . PHE A 1 234 ? -5.842 -7.867 -1.683 1.00 94.56 234 PHE A C 1
ATOM 1822 O O . PHE A 1 234 ? -4.665 -7.531 -1.845 1.00 94.56 234 PHE A O 1
ATOM 1829 N N . GLU A 1 235 ? -6.213 -8.748 -0.764 1.00 93.44 235 GLU A N 1
ATOM 1830 C CA . GLU A 1 235 ? -5.258 -9.488 0.038 1.00 93.44 235 GLU A CA 1
ATOM 1831 C C . GLU A 1 235 ? -4.319 -10.280 -0.876 1.00 93.44 235 GLU A C 1
ATOM 1833 O O . GLU A 1 235 ? -4.740 -11.082 -1.710 1.00 93.44 235 GLU A O 1
ATOM 1838 N N . THR A 1 236 ? -3.026 -10.034 -0.713 1.00 90.19 236 THR A N 1
ATOM 1839 C CA . THR A 1 236 ? -1.964 -10.650 -1.496 1.00 90.19 236 THR A CA 1
ATOM 1840 C C . THR A 1 236 ? -0.979 -11.316 -0.548 1.00 90.19 236 THR A C 1
ATOM 1842 O O . THR A 1 236 ? -0.581 -10.748 0.467 1.00 90.19 236 THR A O 1
ATOM 1845 N N . ALA A 1 237 ? -0.587 -12.547 -0.868 1.00 84.31 237 ALA A N 1
ATOM 1846 C CA . ALA A 1 237 ? 0.424 -13.253 -0.095 1.00 84.31 237 ALA A CA 1
ATOM 1847 C C . ALA A 1 237 ? 1.772 -12.516 -0.193 1.00 84.31 237 ALA A C 1
ATOM 1849 O O . ALA A 1 237 ? 2.123 -12.010 -1.262 1.00 84.31 237 ALA A O 1
ATOM 1850 N N . ALA A 1 238 ? 2.525 -12.436 0.906 1.00 78.75 238 ALA A N 1
ATOM 1851 C CA . ALA A 1 238 ? 3.732 -11.610 0.984 1.00 78.75 238 ALA A CA 1
ATOM 1852 C C . ALA A 1 238 ? 4.791 -11.997 -0.065 1.00 78.75 238 ALA A C 1
ATOM 1854 O O . ALA A 1 238 ? 5.479 -11.134 -0.601 1.00 78.75 238 ALA A O 1
ATOM 1855 N N . GLU A 1 239 ? 4.883 -13.277 -0.415 1.00 79.19 239 GLU A N 1
ATOM 1856 C CA . GLU A 1 239 ? 5.772 -13.808 -1.450 1.00 79.19 239 GLU A CA 1
ATOM 1857 C C . GLU A 1 239 ? 5.338 -13.462 -2.884 1.00 79.19 239 GLU A C 1
ATOM 1859 O O . GLU A 1 239 ? 6.141 -13.558 -3.811 1.00 79.19 239 GLU A O 1
ATOM 1864 N N . LYS A 1 240 ? 4.078 -13.058 -3.074 1.00 81.69 240 LYS A N 1
ATOM 1865 C CA . LYS A 1 240 ? 3.519 -12.602 -4.358 1.00 81.69 240 LYS A CA 1
ATOM 1866 C C . LYS A 1 240 ? 3.456 -11.079 -4.468 1.00 81.69 240 LYS A C 1
ATOM 1868 O O . LYS A 1 240 ? 3.116 -10.572 -5.535 1.00 81.69 240 LYS A O 1
ATOM 1873 N N . ALA A 1 241 ? 3.745 -10.372 -3.378 1.00 80.19 241 ALA A N 1
ATOM 1874 C CA . ALA A 1 241 ? 3.730 -8.923 -3.324 1.00 80.19 241 ALA A CA 1
ATOM 1875 C C . ALA A 1 241 ? 4.835 -8.328 -4.207 1.00 80.19 241 ALA A C 1
ATOM 1877 O O . ALA A 1 241 ? 5.918 -8.899 -4.357 1.00 80.19 241 ALA A O 1
ATOM 1878 N N . THR A 1 242 ? 4.573 -7.150 -4.770 1.00 80.56 242 THR A N 1
ATOM 1879 C CA . THR A 1 242 ? 5.542 -6.477 -5.646 1.00 80.56 242 THR A CA 1
ATOM 1880 C C . THR A 1 242 ? 6.860 -6.190 -4.925 1.00 80.56 242 THR A C 1
ATOM 1882 O O . THR A 1 242 ? 6.887 -5.559 -3.866 1.00 80.56 242 THR A O 1
ATOM 1885 N N . GLY A 1 243 ? 7.968 -6.641 -5.520 1.00 82.25 243 GLY A N 1
ATOM 1886 C CA . GLY A 1 243 ? 9.313 -6.430 -4.991 1.00 82.25 243 GLY A CA 1
ATOM 1887 C C . GLY A 1 243 ? 9.739 -4.960 -5.045 1.00 82.25 243 GLY A C 1
ATOM 1888 O O . GLY A 1 243 ? 9.518 -4.269 -6.040 1.00 82.25 243 GLY A O 1
ATOM 1889 N N . LEU A 1 244 ? 10.388 -4.492 -3.978 1.00 85.94 244 LEU A N 1
ATOM 1890 C CA . LEU A 1 244 ? 10.874 -3.116 -3.828 1.00 85.94 244 LEU A CA 1
ATOM 1891 C C . LEU A 1 244 ? 12.406 -3.049 -3.977 1.00 85.94 244 LEU A C 1
ATOM 1893 O O . LEU A 1 244 ? 13.080 -4.066 -3.770 1.00 85.94 244 LEU A O 1
ATOM 1897 N N . PRO A 1 245 ? 12.988 -1.878 -4.311 1.00 83.81 245 PRO A N 1
ATOM 1898 C CA . PRO A 1 245 ? 14.437 -1.736 -4.358 1.00 83.81 245 PRO A CA 1
ATOM 1899 C C . PRO A 1 245 ? 15.072 -2.029 -2.995 1.00 83.81 245 PRO A C 1
ATOM 1901 O O . PRO A 1 245 ? 14.520 -1.712 -1.939 1.00 83.81 245 PRO A O 1
ATOM 1904 N N . LYS A 1 246 ? 16.284 -2.591 -3.006 1.00 78.25 246 LYS A N 1
ATOM 1905 C CA . LYS A 1 246 ? 17.073 -2.758 -1.779 1.00 78.25 246 LYS A CA 1
ATOM 1906 C C . LYS A 1 246 ? 17.485 -1.391 -1.228 1.00 78.25 246 LYS A C 1
ATOM 1908 O O . LYS A 1 246 ? 17.878 -0.509 -1.987 1.00 78.25 246 LYS A O 1
ATOM 1913 N N . GLY A 1 247 ? 17.456 -1.244 0.096 1.00 65.62 247 GLY A N 1
ATOM 1914 C CA . GLY A 1 247 ? 17.920 -0.030 0.774 1.00 65.62 247 GLY A CA 1
ATOM 1915 C C . GLY A 1 247 ? 16.905 1.113 0.822 1.00 65.62 247 GLY A C 1
ATOM 1916 O O . GLY A 1 247 ? 17.247 2.186 1.315 1.00 65.62 247 GLY A O 1
ATOM 1917 N N . VAL A 1 248 ? 15.662 0.902 0.373 1.00 67.44 248 VAL A N 1
ATOM 1918 C CA . VAL A 1 248 ? 14.564 1.796 0.753 1.00 67.44 248 VAL A CA 1
ATOM 1919 C C . VAL A 1 248 ? 14.299 1.556 2.241 1.00 67.44 248 VAL A C 1
ATOM 1921 O O . VAL A 1 248 ? 13.758 0.518 2.618 1.00 67.44 248 VAL A O 1
ATOM 1924 N N . GLY A 1 249 ? 14.781 2.470 3.087 1.00 54.72 249 GLY A N 1
ATOM 1925 C CA . GLY A 1 249 ? 14.533 2.449 4.527 1.00 54.72 249 GLY A CA 1
ATOM 1926 C C . GLY A 1 249 ? 13.056 2.721 4.785 1.00 54.72 249 GLY A C 1
ATOM 1927 O O . GLY A 1 249 ? 12.632 3.875 4.753 1.00 54.72 249 GLY A O 1
ATOM 1928 N N . LEU A 1 250 ? 12.287 1.649 4.963 1.00 54.56 250 LEU A N 1
ATOM 1929 C CA . LEU A 1 250 ? 10.847 1.645 5.216 1.00 54.56 250 LEU A CA 1
ATOM 1930 C C . LEU A 1 250 ? 10.554 1.025 6.573 1.00 54.56 250 LEU A C 1
ATOM 1932 O O . LEU A 1 250 ? 11.083 -0.081 6.822 1.00 54.56 250 LEU A O 1
#

Radius of gyration: 24.73 Å; chains: 1; bounding box: 43×50×77 Å

Foldseek 3Di:
DDDDDFDWDKDKDADPVVRWIKIKTARCDADPVRGDDDRSIDIDIDDQDDPDDDPPPDDDDPDDDDDDDPLQVVVLVVQAPFKFKDKDPFQQDDDDPDPTQLWMKMWIKHAHPVFKIKIWIWIFGLPDQKIKIKIFMDGWGDDPQKIKDFTDFIKIWIFGWPPTHHDSVPDDSVRSVNRRLGGDDTPDMDGDDTDIAMWRWDWDQDPVVRFIKIKTADDDADPRRGDDGIDITTTDDPVRDRDDDPPPPD